Protein AF-A0A419L232-F1 (afdb_monomer_lite)

Radius of gyration: 20.8 Å; chains: 1; bounding box: 75×45×39 Å

Structure (mmCIF, N/CA/C/O backbone):
data_AF-A0A419L232-F1
#
_entry.id   AF-A0A419L232-F1
#
loop_
_atom_site.group_PDB
_atom_site.id
_atom_site.type_symbol
_atom_site.label_atom_id
_atom_site.label_alt_id
_atom_site.label_comp_id
_atom_site.label_asym_id
_atom_site.label_entity_id
_atom_site.label_seq_id
_atom_site.pdbx_PDB_ins_code
_atom_site.Cartn_x
_atom_site.Cartn_y
_atom_site.Cartn_z
_atom_site.occupancy
_atom_site.B_iso_or_equiv
_atom_site.auth_seq_id
_atom_site.auth_comp_id
_atom_site.auth_asym_id
_atom_site.auth_atom_id
_atom_site.pdbx_PDB_model_num
ATOM 1 N N . MET A 1 1 ? 27.868 3.578 -9.822 1.00 34.44 1 MET A N 1
ATOM 2 C CA . MET A 1 1 ? 28.908 2.551 -10.071 1.00 34.44 1 MET A CA 1
ATOM 3 C C . MET A 1 1 ? 29.956 2.665 -8.969 1.00 34.44 1 MET A C 1
ATOM 5 O O . MET A 1 1 ? 30.242 3.788 -8.577 1.00 34.44 1 MET A O 1
ATOM 9 N N . ARG A 1 2 ? 30.467 1.555 -8.420 1.00 30.56 2 ARG A N 1
ATOM 10 C CA . ARG A 1 2 ? 31.484 1.568 -7.351 1.00 30.56 2 ARG A CA 1
ATOM 11 C C . ARG A 1 2 ? 32.796 1.035 -7.911 1.00 30.56 2 ARG A C 1
ATOM 13 O O . ARG A 1 2 ? 32.806 -0.073 -8.432 1.00 30.56 2 ARG A O 1
ATOM 20 N N . TRP A 1 3 ? 33.854 1.829 -7.812 1.00 35.75 3 TRP A N 1
ATOM 21 C CA . TRP A 1 3 ? 35.211 1.429 -8.165 1.00 35.75 3 TRP A CA 1
ATOM 22 C C . TRP A 1 3 ? 36.098 1.677 -6.959 1.00 35.75 3 TRP A C 1
ATOM 24 O O . TRP A 1 3 ? 36.105 2.774 -6.399 1.00 35.75 3 TRP A O 1
ATOM 34 N N . THR A 1 4 ? 36.821 0.642 -6.562 1.00 40.19 4 THR A N 1
ATOM 35 C CA . THR A 1 4 ? 37.831 0.729 -5.517 1.00 40.19 4 THR A CA 1
ATOM 36 C C . THR A 1 4 ? 39.126 0.286 -6.161 1.00 40.19 4 THR A C 1
ATOM 38 O O . THR A 1 4 ? 39.235 -0.866 -6.574 1.00 40.19 4 THR A O 1
ATOM 41 N N . THR A 1 5 ? 40.087 1.197 -6.269 1.00 49.50 5 THR A N 1
ATOM 42 C CA . THR A 1 5 ? 41.410 0.874 -6.805 1.00 49.50 5 THR A CA 1
ATOM 43 C C . THR A 1 5 ? 42.424 1.099 -5.699 1.00 49.50 5 THR A C 1
ATOM 45 O O . THR A 1 5 ? 42.505 2.189 -5.130 1.00 49.50 5 THR A O 1
ATOM 48 N N . ALA A 1 6 ? 43.156 0.043 -5.360 1.00 44.41 6 ALA A N 1
ATOM 49 C CA . ALA A 1 6 ? 44.254 0.103 -4.410 1.00 44.41 6 ALA A CA 1
ATOM 50 C C . ALA A 1 6 ? 45.557 0.287 -5.187 1.00 44.41 6 ALA A C 1
ATOM 52 O O . ALA A 1 6 ? 45.812 -0.436 -6.150 1.00 44.41 6 ALA A O 1
ATOM 53 N N . PHE A 1 7 ? 46.372 1.244 -4.758 1.00 49.06 7 PHE A N 1
ATOM 54 C CA . PHE A 1 7 ? 47.730 1.408 -5.257 1.00 49.06 7 PHE A CA 1
ATOM 55 C C . PHE A 1 7 ? 48.699 1.328 -4.086 1.00 49.06 7 PHE A C 1
ATOM 57 O O . PHE A 1 7 ? 48.463 1.900 -3.018 1.00 49.06 7 PHE A O 1
ATOM 64 N N . GLN A 1 8 ? 49.797 0.614 -4.300 1.00 39.66 8 GLN A N 1
ATOM 65 C CA . GLN A 1 8 ? 50.858 0.472 -3.320 1.00 39.66 8 GLN A CA 1
ATOM 66 C C . GLN A 1 8 ? 52.025 1.372 -3.729 1.00 39.66 8 GLN A C 1
ATOM 68 O O . GLN A 1 8 ? 52.586 1.214 -4.811 1.00 39.66 8 GLN A O 1
ATOM 73 N N . ILE A 1 9 ? 52.388 2.322 -2.866 1.00 53.28 9 ILE A N 1
ATOM 74 C CA . ILE A 1 9 ? 53.584 3.154 -3.039 1.00 53.28 9 ILE A CA 1
ATOM 75 C C . ILE A 1 9 ? 54.511 2.841 -1.863 1.00 53.28 9 ILE A C 1
ATOM 77 O O . ILE A 1 9 ? 54.272 3.243 -0.723 1.00 53.28 9 ILE A O 1
ATOM 81 N N . GLY A 1 10 ? 55.556 2.052 -2.123 1.00 65.81 10 GLY A N 1
ATOM 82 C CA . GLY A 1 10 ? 56.455 1.549 -1.081 1.00 65.81 10 GLY A CA 1
ATOM 83 C C . GLY A 1 10 ? 55.736 0.634 -0.076 1.00 65.81 10 GLY A C 1
ATOM 84 O O . GLY A 1 10 ? 55.136 -0.370 -0.454 1.00 65.81 10 GLY A O 1
ATOM 85 N N . LYS A 1 11 ? 55.806 0.969 1.221 1.00 60.75 11 LYS A N 1
ATOM 86 C CA . LYS A 1 11 ? 55.121 0.235 2.311 1.00 60.75 11 LYS A CA 1
ATOM 87 C C . LYS A 1 11 ? 53.733 0.795 2.659 1.00 60.75 11 LYS A C 1
ATOM 89 O O . LYS A 1 11 ? 53.099 0.302 3.587 1.00 60.75 11 LYS A O 1
ATOM 94 N N . LEU A 1 12 ? 53.274 1.831 1.957 1.00 37.56 12 LEU A N 1
ATOM 95 C CA . LEU A 1 12 ? 51.981 2.467 2.195 1.00 37.56 12 LEU A CA 1
ATOM 96 C C . LEU A 1 12 ? 50.943 1.955 1.195 1.00 37.56 12 LEU A C 1
ATOM 98 O O . LEU A 1 12 ? 51.142 2.014 -0.019 1.00 37.56 12 LEU A O 1
ATOM 102 N N . ASN A 1 13 ? 49.815 1.490 1.728 1.00 49.22 13 ASN A N 1
ATOM 103 C CA . ASN A 1 13 ? 48.618 1.209 0.947 1.00 49.22 13 ASN A CA 1
ATOM 104 C C . ASN A 1 13 ? 47.760 2.474 0.917 1.00 49.22 13 ASN A C 1
ATOM 106 O O . ASN A 1 13 ? 47.224 2.874 1.952 1.00 49.22 13 ASN A O 1
ATOM 110 N N . LEU A 1 14 ? 47.628 3.102 -0.254 1.00 44.47 14 LEU A N 1
ATOM 111 C CA . LEU A 1 14 ? 46.669 4.185 -0.448 1.00 44.47 14 LEU A CA 1
ATOM 112 C C . LEU A 1 14 ? 45.385 3.629 -1.063 1.00 44.47 14 LEU A C 1
ATOM 114 O O . LEU A 1 14 ? 45.384 3.059 -2.156 1.00 44.47 14 LEU A O 1
ATOM 118 N N . PHE A 1 15 ? 44.277 3.842 -0.357 1.00 41.38 15 PHE A N 1
ATOM 119 C CA . PHE A 1 15 ? 42.938 3.532 -0.836 1.00 41.38 15 PHE A CA 1
ATOM 120 C C . PHE A 1 15 ? 42.256 4.821 -1.278 1.00 41.38 15 PHE A C 1
ATOM 122 O O . PHE A 1 15 ? 41.914 5.668 -0.454 1.00 41.38 15 PHE A O 1
ATOM 129 N N . PHE A 1 16 ? 42.021 4.958 -2.580 1.00 50.56 16 PHE A N 1
ATOM 130 C CA . PHE A 1 16 ? 41.202 6.042 -3.107 1.00 50.56 16 PHE A CA 1
ATOM 131 C C . PHE A 1 16 ? 39.769 5.553 -3.276 1.00 50.56 16 PHE A C 1
ATOM 133 O O . PHE A 1 16 ? 39.485 4.639 -4.051 1.00 50.56 16 PHE A O 1
ATOM 140 N N . LYS A 1 17 ? 38.850 6.177 -2.537 1.00 43.69 17 LYS A N 1
ATOM 141 C CA . LYS A 1 17 ? 37.414 5.955 -2.683 1.00 43.69 17 LYS A CA 1
ATOM 142 C C . LYS A 1 17 ? 36.822 7.111 -3.475 1.00 43.69 17 LYS A C 1
ATOM 144 O O . LYS A 1 17 ? 36.580 8.184 -2.934 1.00 43.69 17 LYS A O 1
ATOM 149 N N . VAL A 1 18 ? 36.564 6.874 -4.755 1.00 49.09 18 VAL A N 1
ATOM 150 C CA . VAL A 1 18 ? 35.836 7.825 -5.598 1.00 49.09 18 VAL A CA 1
ATOM 151 C C . VAL A 1 18 ? 34.350 7.490 -5.522 1.00 49.09 18 VAL A C 1
ATOM 153 O O . VAL A 1 18 ? 33.917 6.415 -5.938 1.00 49.09 18 VAL A O 1
ATOM 156 N N . VAL A 1 19 ? 33.562 8.410 -4.966 1.00 43.03 19 VAL A N 1
ATOM 157 C CA . VAL A 1 19 ? 32.098 8.328 -4.963 1.00 43.03 19 VAL A CA 1
ATOM 158 C C . VAL A 1 19 ? 31.582 9.357 -5.957 1.00 43.03 19 VAL A C 1
ATOM 160 O O . VAL A 1 19 ? 31.622 10.555 -5.695 1.00 43.03 19 VAL A O 1
ATOM 163 N N . ALA A 1 20 ? 31.116 8.891 -7.113 1.00 49.72 20 ALA A N 1
ATOM 164 C CA . ALA A 1 20 ? 30.394 9.738 -8.051 1.00 49.72 20 ALA A CA 1
ATOM 165 C C . ALA A 1 20 ? 28.946 9.899 -7.568 1.00 49.72 20 ALA A C 1
ATOM 167 O O . ALA A 1 20 ? 28.203 8.917 -7.486 1.00 49.72 20 ALA A O 1
ATOM 168 N N . TRP A 1 21 ? 28.565 11.135 -7.254 1.00 40.28 21 TRP A N 1
ATOM 169 C CA . TRP A 1 21 ? 27.187 11.525 -6.982 1.00 40.28 21 TRP A CA 1
ATOM 170 C C . TRP A 1 21 ? 26.586 12.038 -8.286 1.00 40.28 21 TRP A C 1
ATOM 172 O O . TRP A 1 21 ? 27.028 13.051 -8.825 1.00 40.28 21 TRP A O 1
ATOM 182 N N . PHE A 1 22 ? 25.617 11.310 -8.827 1.00 45.50 22 PHE A N 1
ATOM 183 C CA . PHE A 1 22 ? 24.833 11.815 -9.945 1.00 45.50 22 PHE A CA 1
ATOM 184 C C . PHE A 1 22 ? 23.850 12.851 -9.404 1.00 45.50 22 PHE A C 1
ATOM 186 O O . PHE A 1 22 ? 23.243 12.642 -8.355 1.00 45.50 22 PHE A O 1
ATOM 193 N N . LYS A 1 23 ? 23.726 13.982 -10.098 1.00 43.84 23 LYS A N 1
ATOM 194 C CA . LYS A 1 23 ? 22.774 15.033 -9.748 1.00 43.84 23 LYS A CA 1
ATOM 195 C C . LYS A 1 23 ? 21.359 14.479 -9.949 1.00 43.84 23 LYS A C 1
ATOM 197 O O . LYS A 1 23 ? 20.953 14.232 -11.081 1.00 43.84 23 LYS A O 1
ATOM 202 N N . ASP A 1 24 ? 20.646 14.255 -8.846 1.00 50.94 24 ASP A N 1
ATOM 203 C CA . ASP A 1 24 ? 19.198 14.027 -8.827 1.00 50.94 24 ASP A CA 1
ATOM 204 C C . ASP A 1 24 ? 18.492 15.114 -9.642 1.00 50.94 24 ASP A C 1
ATOM 206 O O . ASP A 1 24 ? 18.904 16.273 -9.573 1.00 50.94 24 ASP A O 1
ATOM 210 N N . SER A 1 25 ? 17.405 14.791 -10.350 1.00 51.09 25 SER A N 1
ATOM 211 C CA . SER A 1 25 ? 16.248 15.713 -10.419 1.00 51.09 25 SER A CA 1
ATOM 212 C C . SER A 1 25 ? 15.064 15.184 -11.237 1.00 51.09 25 SER A C 1
ATOM 214 O O . SER A 1 25 ? 14.505 15.888 -12.071 1.00 51.09 25 SER A O 1
ATOM 216 N N . ALA A 1 26 ? 14.578 13.982 -10.927 1.00 59.59 26 ALA A N 1
ATOM 217 C CA . ALA A 1 26 ? 13.140 13.741 -11.043 1.00 59.59 26 ALA A CA 1
ATOM 218 C C . ALA A 1 26 ? 12.564 13.661 -9.625 1.00 59.59 26 ALA A C 1
ATOM 220 O O . ALA A 1 26 ? 12.608 12.607 -8.980 1.00 59.59 26 ALA A O 1
ATOM 221 N N . ARG A 1 27 ? 12.066 14.797 -9.117 1.00 67.62 27 ARG A N 1
ATOM 222 C CA . ARG A 1 27 ? 11.241 14.805 -7.904 1.00 67.62 27 ARG A CA 1
ATOM 223 C C . ARG A 1 27 ? 9.920 14.132 -8.233 1.00 67.62 27 ARG A C 1
ATOM 225 O O . ARG A 1 27 ? 9.287 14.479 -9.225 1.00 67.62 27 ARG A O 1
ATOM 232 N N . THR A 1 28 ? 9.543 13.148 -7.428 1.00 78.81 28 THR A N 1
ATOM 233 C CA . THR A 1 28 ? 8.254 12.466 -7.554 1.00 78.81 28 THR A CA 1
ATOM 234 C C . THR A 1 28 ? 7.462 12.703 -6.279 1.00 78.81 28 THR A C 1
ATOM 236 O O . THR A 1 28 ? 8.027 12.707 -5.184 1.00 78.81 28 THR A O 1
ATOM 239 N N . ARG A 1 29 ? 6.155 12.912 -6.428 1.00 88.19 29 ARG A N 1
ATOM 240 C CA . ARG A 1 29 ? 5.219 12.959 -5.308 1.00 88.19 29 ARG A CA 1
ATOM 241 C C . ARG A 1 29 ? 4.647 11.577 -5.066 1.00 88.19 29 ARG A C 1
ATOM 243 O O . ARG A 1 29 ? 4.220 10.893 -6.002 1.00 88.19 29 ARG A O 1
ATOM 250 N N . GLY A 1 30 ? 4.641 11.184 -3.805 1.00 92.19 30 GLY A N 1
ATOM 251 C CA . GLY A 1 30 ? 3.992 9.971 -3.359 1.00 92.19 30 GLY A CA 1
ATOM 252 C C . GLY A 1 30 ? 3.112 10.210 -2.151 1.00 92.19 30 GLY A C 1
ATOM 253 O O . GLY A 1 30 ? 3.215 11.236 -1.483 1.00 92.19 30 GLY A O 1
ATOM 254 N N . TYR A 1 31 ? 2.223 9.260 -1.916 1.00 95.62 31 TYR A N 1
ATOM 255 C CA . TYR A 1 31 ? 1.381 9.209 -0.736 1.00 95.62 31 TYR A CA 1
ATOM 256 C C . TYR A 1 31 ? 1.966 8.190 0.234 1.00 95.62 31 TYR A C 1
ATOM 258 O O . TYR A 1 31 ? 2.569 7.191 -0.170 1.00 95.62 31 TYR A O 1
ATOM 266 N N . SER A 1 32 ? 1.864 8.519 1.513 1.00 97.00 32 SER A N 1
ATOM 267 C CA . SER A 1 32 ? 2.446 7.776 2.618 1.00 97.00 32 SER A CA 1
ATOM 268 C C . SER A 1 32 ? 1.509 6.682 3.083 1.00 97.00 32 SER A C 1
ATOM 270 O O . SER A 1 32 ? 0.313 6.905 3.166 1.00 97.00 32 SER A O 1
ATOM 272 N N . SER A 1 33 ? 2.066 5.534 3.460 1.00 98.06 33 SER A N 1
ATOM 273 C CA . SER A 1 33 ? 1.323 4.433 4.096 1.00 98.06 33 SER A CA 1
ATOM 274 C C . SER A 1 33 ? 0.705 4.812 5.447 1.00 98.06 33 SER A C 1
ATOM 276 O O . SER A 1 33 ? -0.100 4.059 5.981 1.00 98.06 33 SER A O 1
ATOM 278 N N . ARG A 1 34 ? 1.099 5.938 6.052 1.00 97.75 34 ARG A N 1
ATOM 279 C CA . ARG A 1 34 ? 0.701 6.318 7.411 1.00 97.75 34 ARG A CA 1
ATOM 280 C C . ARG A 1 34 ? -0.786 6.653 7.511 1.00 97.75 34 ARG A C 1
ATOM 282 O O . ARG A 1 34 ? -1.283 7.510 6.787 1.00 97.75 34 ARG A O 1
ATOM 289 N N . VAL A 1 35 ? -1.468 6.070 8.493 1.00 98.25 35 VAL A N 1
ATOM 290 C CA . VAL A 1 35 ? -2.857 6.414 8.826 1.00 98.25 35 VAL A CA 1
ATOM 291 C C . VAL A 1 35 ? -2.876 7.522 9.875 1.00 98.25 35 VAL A C 1
ATOM 293 O O . VAL A 1 35 ? -2.517 7.290 11.029 1.00 98.25 35 VAL A O 1
ATOM 296 N N . ILE A 1 36 ? -3.299 8.727 9.500 1.00 96.31 36 ILE A N 1
ATOM 297 C CA . ILE A 1 36 ? -3.384 9.889 10.402 1.00 96.31 36 ILE A CA 1
ATOM 298 C C . ILE A 1 36 ? -4.625 9.763 11.308 1.00 96.31 36 ILE A C 1
ATOM 300 O O . ILE A 1 36 ? -5.666 9.331 10.814 1.00 96.31 36 ILE A O 1
ATOM 304 N N . PRO A 1 37 ? -4.562 10.112 12.611 1.00 95.69 37 PRO A N 1
ATOM 305 C CA . PRO A 1 37 ? -3.403 10.542 13.409 1.00 95.69 37 PRO A CA 1
ATOM 306 C C . PRO A 1 37 ? -2.752 9.377 14.185 1.00 95.69 37 PRO A C 1
ATOM 308 O O . PRO A 1 37 ? -2.177 9.555 15.257 1.00 95.69 37 PRO A O 1
ATOM 311 N N . THR A 1 38 ? -2.883 8.152 13.684 1.00 95.81 38 THR A N 1
ATOM 312 C CA . THR A 1 38 ? -2.474 6.932 14.387 1.00 95.81 38 THR A CA 1
ATOM 313 C C . THR A 1 38 ? -0.992 6.594 14.166 1.00 95.81 38 THR A C 1
ATOM 315 O O . THR A 1 38 ? -0.259 7.284 13.449 1.00 95.81 38 THR A O 1
ATOM 318 N N . SER A 1 39 ? -0.534 5.503 14.786 1.00 94.94 39 SER A N 1
ATOM 319 C CA . SER A 1 39 ? 0.744 4.845 14.484 1.00 94.94 39 SER A CA 1
ATOM 320 C C . SER A 1 39 ? 0.634 3.707 13.461 1.00 94.94 39 SER A C 1
ATOM 322 O O . SER A 1 39 ? 1.624 3.011 13.229 1.00 94.94 39 SER A O 1
ATOM 324 N N . LEU A 1 40 ? -0.548 3.510 12.872 1.00 98.25 40 LEU A N 1
ATOM 325 C CA . LEU A 1 40 ? -0.839 2.431 11.934 1.00 98.25 40 LEU A CA 1
ATOM 326 C C . LEU A 1 40 ? -0.467 2.807 10.500 1.00 98.25 40 LEU A C 1
ATOM 328 O O . LEU A 1 40 ? -0.280 3.979 10.155 1.00 98.25 40 LEU A O 1
ATOM 332 N N . HIS A 1 41 ? -0.366 1.780 9.669 1.00 98.62 41 HIS A N 1
ATOM 333 C CA . HIS A 1 41 ? 0.030 1.855 8.279 1.00 98.62 41 HIS A CA 1
ATOM 334 C C . HIS A 1 41 ? -0.894 0.995 7.422 1.00 98.62 41 HIS A C 1
ATOM 336 O O . HIS A 1 41 ? -1.261 -0.105 7.828 1.00 98.62 41 HIS A O 1
ATOM 342 N N . VAL A 1 42 ? -1.227 1.480 6.230 1.00 98.75 42 VAL A N 1
ATOM 343 C CA . VAL A 1 42 ? -1.795 0.641 5.174 1.00 98.75 42 VAL A CA 1
ATOM 344 C C . VAL A 1 42 ? -0.700 -0.147 4.465 1.00 98.75 42 VAL A C 1
ATOM 346 O O . VAL A 1 42 ? 0.487 0.193 4.537 1.00 98.75 42 VAL A O 1
ATOM 349 N N . ILE A 1 43 ? -1.095 -1.192 3.748 1.00 98.75 43 ILE A N 1
ATOM 350 C CA . ILE A 1 43 ? -0.164 -2.064 3.041 1.00 98.75 43 ILE A CA 1
ATOM 351 C C . ILE A 1 43 ? 0.042 -1.527 1.630 1.00 98.75 43 ILE A C 1
ATOM 353 O O . ILE A 1 43 ? -0.890 -1.469 0.826 1.00 98.75 43 ILE A O 1
ATOM 357 N N . PHE A 1 44 ? 1.288 -1.189 1.317 1.00 98.69 44 PHE A N 1
ATOM 358 C CA . PHE A 1 44 ? 1.735 -0.863 -0.032 1.00 98.69 44 PHE A CA 1
ATOM 359 C C . PHE A 1 44 ? 2.689 -1.935 -0.534 1.00 98.69 44 PHE A C 1
ATOM 361 O O . PHE A 1 44 ? 3.598 -2.327 0.192 1.00 98.69 44 PHE A O 1
ATOM 368 N N . LEU A 1 45 ? 2.518 -2.348 -1.788 1.00 98.50 45 LEU A N 1
ATOM 369 C CA . LEU A 1 45 ? 3.413 -3.257 -2.501 1.00 98.50 45 LEU A CA 1
ATOM 370 C C . LEU A 1 45 ? 3.753 -2.645 -3.869 1.00 98.50 45 LEU A C 1
ATOM 372 O O . LEU A 1 45 ? 2.849 -2.179 -4.566 1.00 98.50 45 LEU A O 1
ATOM 376 N N . ASP A 1 46 ? 5.035 -2.627 -4.241 1.00 96.88 46 ASP A N 1
ATOM 377 C CA . ASP A 1 46 ? 5.553 -2.075 -5.505 1.00 96.88 46 ASP A CA 1
ATOM 378 C C . ASP A 1 46 ? 6.314 -3.159 -6.283 1.00 96.88 46 ASP A C 1
ATOM 380 O O . ASP A 1 46 ? 7.317 -3.703 -5.815 1.00 96.88 46 ASP A O 1
ATOM 384 N N . TYR A 1 47 ? 5.814 -3.489 -7.472 1.00 96.69 47 TYR A N 1
ATOM 385 C CA . TYR A 1 47 ? 6.348 -4.525 -8.347 1.00 96.69 47 TYR A CA 1
ATOM 386 C C . TYR A 1 47 ? 6.806 -3.908 -9.671 1.00 96.69 47 TYR A C 1
ATOM 388 O O . TYR A 1 47 ? 6.017 -3.277 -10.375 1.00 96.69 47 TYR A O 1
ATOM 396 N N . ASP A 1 48 ? 8.061 -4.148 -10.059 1.00 89.44 48 ASP A N 1
ATOM 397 C CA . ASP A 1 48 ? 8.656 -3.581 -11.281 1.00 89.44 48 ASP A CA 1
ATOM 398 C C . ASP A 1 48 ? 8.464 -4.451 -12.544 1.00 89.44 48 ASP A C 1
ATOM 400 O O . ASP A 1 48 ? 8.549 -3.933 -13.660 1.00 89.44 48 ASP A O 1
ATOM 404 N N . ASN A 1 49 ? 8.253 -5.767 -12.398 1.00 92.50 49 ASN A N 1
ATOM 405 C CA . ASN A 1 49 ? 8.187 -6.709 -13.523 1.00 92.50 49 ASN A CA 1
ATOM 406 C C . ASN A 1 49 ? 7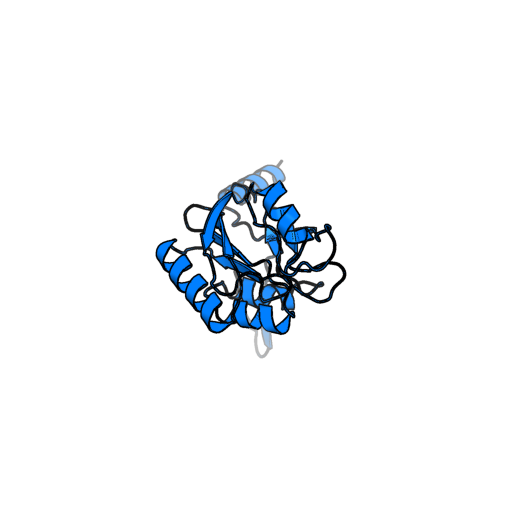.403 -7.984 -13.167 1.00 92.50 49 ASN A C 1
ATOM 408 O O . ASN A 1 49 ? 7.992 -9.053 -12.988 1.00 92.50 49 ASN A O 1
ATOM 412 N N . ILE A 1 50 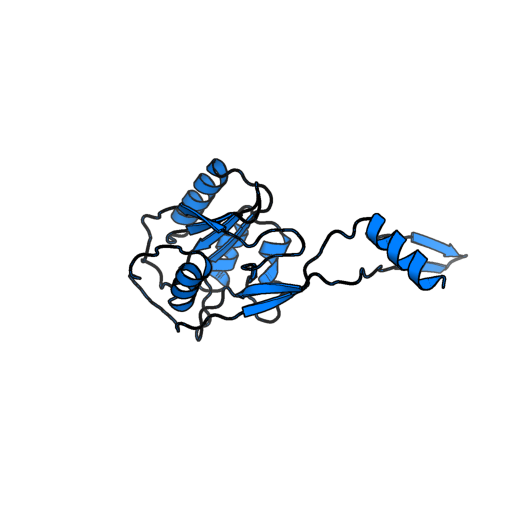? 6.083 -7.866 -13.032 1.00 94.12 50 ILE A N 1
ATOM 413 C CA . ILE A 1 50 ? 5.195 -8.989 -12.707 1.00 94.12 50 ILE A CA 1
ATOM 414 C C . ILE A 1 50 ? 4.034 -9.063 -13.703 1.00 94.12 50 ILE A C 1
ATOM 416 O O . ILE A 1 50 ? 3.507 -8.038 -14.133 1.00 94.12 50 ILE A O 1
ATOM 420 N N . VAL A 1 51 ? 3.652 -10.283 -14.084 1.00 95.25 51 VAL A N 1
ATOM 421 C CA . VAL A 1 51 ? 2.445 -10.537 -14.886 1.00 95.25 51 VAL A CA 1
ATOM 422 C C . VAL A 1 51 ? 1.223 -10.636 -13.975 1.00 95.25 51 VAL A C 1
ATOM 424 O O . VAL A 1 51 ? 1.335 -11.096 -12.836 1.00 95.25 51 VAL A O 1
ATOM 427 N N . ASP A 1 52 ? 0.060 -10.208 -14.461 1.00 96.94 52 ASP A N 1
ATOM 428 C CA . ASP A 1 52 ? -1.139 -10.038 -13.632 1.00 96.94 52 ASP A CA 1
ATOM 429 C C . ASP A 1 52 ? -1.627 -11.358 -13.015 1.00 96.94 52 ASP A C 1
ATOM 431 O O . ASP A 1 52 ? -2.097 -11.362 -11.879 1.00 96.94 52 ASP A O 1
ATOM 435 N N . GLU A 1 53 ? -1.483 -12.486 -13.717 1.00 97.38 53 GLU A N 1
ATOM 436 C CA . GLU A 1 53 ? -1.832 -13.816 -13.204 1.00 97.38 53 GLU A CA 1
ATOM 437 C C . GLU A 1 53 ? -1.004 -14.153 -11.963 1.00 97.38 53 GLU A C 1
ATOM 439 O O . GLU A 1 53 ? -1.551 -14.515 -10.922 1.00 97.38 53 GLU A O 1
ATOM 444 N N . ARG A 1 54 ? 0.315 -13.943 -12.046 1.00 97.19 54 ARG A N 1
ATOM 445 C CA . ARG A 1 54 ? 1.233 -14.209 -10.937 1.00 97.19 54 ARG A CA 1
ATOM 446 C C . ARG A 1 54 ? 1.000 -13.254 -9.773 1.00 97.19 54 ARG A C 1
ATOM 448 O O . ARG A 1 54 ? 1.066 -13.674 -8.622 1.00 97.19 54 ARG A O 1
ATOM 455 N N . LEU A 1 55 ? 0.715 -11.986 -10.069 1.00 98.25 55 LEU A N 1
ATOM 456 C CA . LEU A 1 55 ? 0.389 -11.005 -9.040 1.00 98.25 55 LEU A CA 1
ATOM 457 C C . LEU A 1 55 ? -0.898 -11.392 -8.301 1.00 98.25 55 LEU A C 1
ATOM 459 O O . LEU A 1 55 ? -0.934 -11.304 -7.083 1.00 98.25 55 LEU A O 1
ATOM 463 N N . LYS A 1 56 ? -1.942 -11.849 -9.001 1.00 98.62 56 LYS A N 1
ATOM 464 C CA . LYS A 1 56 ? -3.191 -12.293 -8.358 1.00 98.62 56 LYS A CA 1
ATOM 465 C C . LYS A 1 56 ? -2.972 -13.483 -7.427 1.00 98.62 56 LYS A C 1
ATOM 467 O O . LYS A 1 56 ? -3.468 -13.446 -6.308 1.00 98.62 56 LYS A O 1
ATOM 472 N N . GLU A 1 57 ? -2.218 -14.494 -7.864 1.00 98.31 57 GLU A N 1
ATOM 473 C CA . GLU A 1 57 ? -1.850 -15.639 -7.016 1.00 98.31 57 GLU A CA 1
ATOM 474 C C . GLU A 1 57 ? -1.108 -15.195 -5.753 1.00 98.31 57 GLU A C 1
ATOM 476 O O . GLU A 1 57 ? -1.403 -15.660 -4.656 1.00 98.31 57 GLU A O 1
ATOM 481 N N . GLU A 1 58 ? -0.145 -14.287 -5.907 1.00 98.31 58 GLU A N 1
ATOM 482 C CA . GLU A 1 58 ? 0.655 -13.792 -4.792 1.00 98.31 58 GLU A CA 1
ATOM 483 C C . GLU A 1 58 ? -0.172 -12.954 -3.814 1.00 98.31 58 GLU A C 1
ATOM 485 O O . GLU A 1 58 ? -0.072 -13.152 -2.606 1.00 98.31 58 GLU A O 1
ATOM 490 N N . LEU A 1 59 ? -1.017 -12.049 -4.313 1.00 98.75 59 LEU A N 1
ATOM 491 C CA . LEU A 1 59 ? -1.884 -11.237 -3.461 1.00 98.75 59 LEU A CA 1
ATOM 492 C C . LEU A 1 59 ? -2.903 -12.102 -2.715 1.00 98.75 59 LEU A C 1
ATOM 494 O O . LEU A 1 59 ? -3.077 -11.892 -1.521 1.00 98.75 59 LEU A O 1
ATOM 498 N N . ALA A 1 60 ? -3.495 -13.105 -3.372 1.00 98.69 60 ALA A N 1
ATOM 499 C CA . ALA A 1 60 ? -4.383 -14.065 -2.717 1.00 98.69 60 ALA A CA 1
ATOM 500 C C . ALA A 1 60 ? -3.652 -14.856 -1.620 1.00 98.69 60 ALA A C 1
ATOM 502 O O . ALA A 1 60 ? -4.147 -14.975 -0.504 1.00 98.69 60 ALA A O 1
ATOM 503 N N . PHE A 1 61 ? -2.427 -15.316 -1.892 1.00 98.56 61 PHE A N 1
ATOM 504 C CA . PHE A 1 61 ? -1.601 -15.983 -0.885 1.00 98.56 61 PHE A CA 1
ATOM 505 C C . PHE A 1 61 ? -1.307 -15.083 0.325 1.00 98.56 61 PHE A C 1
ATOM 507 O O . PHE A 1 61 ? -1.384 -15.544 1.461 1.00 98.56 61 PHE A O 1
ATOM 514 N N . LEU A 1 62 ? -0.981 -13.804 0.105 1.00 98.81 62 LEU A N 1
ATOM 515 C CA . LEU A 1 62 ? -0.760 -12.850 1.196 1.00 98.81 62 LEU A CA 1
ATOM 516 C C . LEU A 1 62 ? -2.054 -12.567 1.976 1.00 98.81 62 LEU A C 1
ATOM 518 O O . LEU A 1 62 ? -2.002 -12.455 3.198 1.00 98.81 62 LEU A O 1
ATOM 522 N N . GLN A 1 63 ? -3.198 -12.477 1.289 1.00 98.81 63 GLN A N 1
ATOM 523 C CA . GLN A 1 63 ? -4.516 -12.316 1.909 1.00 98.81 63 GLN A CA 1
ATOM 524 C C . GLN A 1 63 ? -4.846 -13.478 2.842 1.00 98.81 63 GLN A C 1
ATOM 526 O O . GLN A 1 63 ? -5.223 -13.232 3.983 1.00 98.81 63 GLN A O 1
ATOM 531 N N . ASP A 1 64 ? -4.618 -14.715 2.400 1.00 98.62 64 ASP A N 1
ATOM 532 C CA . ASP A 1 64 ? -4.850 -15.914 3.209 1.00 98.62 64 ASP A CA 1
ATOM 533 C C . ASP A 1 64 ? -3.845 -16.052 4.360 1.00 98.62 64 ASP A C 1
ATOM 535 O O . ASP A 1 64 ? -4.216 -16.420 5.472 1.00 98.62 64 ASP A O 1
ATOM 539 N N . LEU A 1 65 ? -2.563 -15.755 4.117 1.00 98.50 65 LEU A N 1
ATOM 540 C CA . LEU A 1 65 ? -1.508 -15.915 5.121 1.00 98.50 65 LEU A CA 1
ATOM 541 C C . LEU A 1 65 ? -1.640 -14.921 6.282 1.00 98.50 65 LEU A C 1
ATOM 543 O O . LEU A 1 65 ? -1.316 -15.266 7.418 1.00 98.50 65 LEU A O 1
ATOM 547 N N . PHE A 1 66 ? -2.066 -13.692 5.989 1.00 98.62 66 PHE A N 1
ATOM 548 C CA . PHE A 1 66 ? -2.121 -12.599 6.961 1.00 98.62 66 PHE A CA 1
ATOM 549 C C . PHE A 1 66 ? -3.543 -12.167 7.327 1.00 98.62 66 PHE A C 1
ATOM 551 O O . PHE A 1 66 ? -3.692 -11.240 8.117 1.00 98.62 66 PHE A O 1
ATOM 558 N N . GLU A 1 67 ? -4.566 -12.817 6.766 1.00 98.50 67 GLU A N 1
ATOM 559 C CA . GLU A 1 67 ? -5.984 -12.497 6.979 1.00 98.50 67 GLU A CA 1
ATOM 560 C C . GLU A 1 67 ? -6.295 -11.010 6.703 1.00 98.50 67 GLU A C 1
ATOM 562 O O . GLU A 1 67 ? -6.919 -10.309 7.502 1.00 98.50 67 GLU A O 1
ATOM 567 N N . ILE A 1 68 ? -5.814 -10.508 5.560 1.00 98.69 68 ILE A N 1
ATOM 568 C CA . ILE A 1 68 ? -5.938 -9.097 5.150 1.00 98.69 68 ILE A CA 1
ATOM 569 C C . ILE A 1 68 ? -6.948 -8.907 4.019 1.00 98.69 68 ILE A C 1
ATOM 571 O O . ILE A 1 68 ? -7.217 -9.819 3.236 1.00 98.69 68 ILE A O 1
ATOM 575 N N . GLY A 1 69 ? -7.506 -7.702 3.937 1.00 98.56 69 GLY A N 1
ATOM 576 C CA . GLY A 1 69 ? -8.551 -7.312 3.002 1.00 98.56 69 GLY A CA 1
ATOM 577 C C . GLY A 1 69 ? -8.119 -7.171 1.540 1.00 98.56 69 GLY A C 1
ATOM 578 O O . GLY A 1 69 ? -7.123 -7.719 1.063 1.00 98.56 69 GLY A O 1
ATOM 579 N N . ASN A 1 70 ? -8.941 -6.451 0.791 1.00 98.81 70 ASN A N 1
ATOM 580 C CA . ASN A 1 70 ? -8.843 -6.284 -0.648 1.00 98.81 70 ASN A CA 1
ATOM 581 C C . ASN A 1 70 ? -7.578 -5.528 -1.059 1.00 98.81 70 ASN A C 1
ATOM 583 O O . ASN A 1 70 ? -7.236 -4.490 -0.489 1.00 98.81 70 ASN A O 1
ATOM 587 N N . PHE A 1 71 ? -6.946 -5.986 -2.140 1.00 98.81 71 PHE A N 1
ATOM 588 C CA . PHE A 1 71 ? -5.896 -5.227 -2.813 1.00 98.81 71 PHE A CA 1
ATOM 589 C C . PHE A 1 71 ? -6.443 -4.490 -4.033 1.00 98.81 71 PHE A C 1
ATOM 591 O O . PHE A 1 71 ? -6.915 -5.105 -4.990 1.00 98.81 71 PHE A O 1
ATOM 598 N N . TYR A 1 72 ? -6.286 -3.170 -4.045 1.00 98.75 72 TYR A N 1
ATOM 599 C CA . TYR A 1 72 ? -6.545 -2.310 -5.194 1.00 98.75 72 TYR A CA 1
ATOM 600 C C . TYR A 1 72 ? -5.265 -2.165 -6.014 1.00 98.75 72 TYR A C 1
ATOM 602 O O . TYR A 1 72 ? -4.274 -1.587 -5.556 1.00 98.75 72 TYR A O 1
ATOM 610 N N . VAL A 1 73 ? -5.268 -2.716 -7.228 1.00 98.56 73 VAL A N 1
ATOM 611 C CA . VAL A 1 73 ? -4.086 -2.775 -8.089 1.00 98.56 73 VAL A CA 1
ATOM 612 C C . VAL A 1 73 ? -4.078 -1.607 -9.070 1.00 98.56 73 VAL A C 1
ATOM 614 O O . VAL A 1 73 ? -5.046 -1.357 -9.792 1.00 98.56 73 VAL A O 1
ATOM 617 N N . LEU A 1 74 ? -2.949 -0.900 -9.119 1.00 98.25 74 LEU A N 1
ATOM 618 C CA . LEU A 1 74 ? -2.686 0.202 -10.037 1.00 98.25 74 LEU A CA 1
ATOM 619 C C . LEU A 1 74 ? -1.581 -0.196 -11.025 1.00 98.25 74 LEU A C 1
ATOM 621 O O . LEU A 1 74 ? -0.475 -0.560 -10.625 1.00 98.25 74 LEU A O 1
ATOM 625 N N . ALA A 1 75 ? -1.837 -0.066 -12.323 1.00 97.00 75 ALA A N 1
ATOM 626 C CA . ALA A 1 75 ? -0.825 -0.196 -13.362 1.00 97.00 75 ALA A CA 1
ATOM 627 C C . ALA A 1 75 ? 0.063 1.053 -13.399 1.00 97.00 75 ALA A C 1
ATOM 629 O O . ALA A 1 75 ? -0.413 2.170 -13.609 1.00 97.00 75 ALA A O 1
ATOM 630 N N . THR A 1 76 ? 1.367 0.865 -13.209 1.00 94.31 76 THR A N 1
ATOM 631 C CA . THR A 1 76 ? 2.361 1.952 -13.175 1.00 94.31 76 THR A CA 1
ATOM 632 C C . THR A 1 76 ? 3.202 2.012 -14.452 1.00 94.31 76 THR A C 1
ATOM 634 O O . THR A 1 76 ? 3.780 3.054 -14.779 1.00 94.31 76 THR A O 1
ATOM 637 N N . SER A 1 77 ? 3.263 0.895 -15.174 1.00 92.00 77 SER A N 1
ATOM 638 C CA . SER A 1 77 ? 3.798 0.719 -16.525 1.00 92.00 77 SER A CA 1
ATOM 639 C C . SER A 1 77 ? 3.196 -0.562 -17.126 1.00 92.00 77 SER A C 1
ATOM 641 O O . SER A 1 77 ? 2.289 -1.138 -16.530 1.00 92.00 77 SER A O 1
ATOM 643 N N . GLU A 1 78 ? 3.686 -1.025 -18.278 1.00 89.44 78 GLU A N 1
ATOM 644 C CA . GLU A 1 78 ? 3.237 -2.284 -18.898 1.00 89.44 78 GLU A CA 1
ATOM 645 C C . GLU A 1 78 ? 3.341 -3.474 -17.922 1.00 89.44 78 GLU A C 1
ATOM 647 O O . GLU A 1 78 ? 2.344 -4.152 -17.676 1.00 89.44 78 GLU A O 1
ATOM 652 N N . TYR A 1 79 ? 4.491 -3.619 -17.252 1.00 89.81 79 TYR A N 1
ATOM 653 C CA . TYR A 1 79 ? 4.789 -4.722 -16.318 1.00 89.81 79 TYR A CA 1
ATOM 654 C C . TYR A 1 79 ? 4.918 -4.288 -14.849 1.00 89.81 79 TYR A C 1
ATOM 656 O O . TYR A 1 79 ? 5.201 -5.108 -13.977 1.00 89.81 79 TYR A O 1
ATOM 664 N N . GLY A 1 80 ? 4.731 -2.994 -14.572 1.00 95.00 80 GLY A N 1
ATOM 665 C CA . GLY A 1 80 ? 4.826 -2.431 -13.227 1.00 95.00 80 GLY A CA 1
ATOM 666 C C . GLY A 1 80 ? 3.462 -2.304 -12.558 1.00 95.00 80 GLY A C 1
ATOM 667 O O . GLY A 1 80 ? 2.498 -1.844 -13.190 1.00 95.00 80 GLY A O 1
ATOM 668 N N . ARG A 1 81 ? 3.375 -2.678 -11.282 1.00 97.38 81 ARG A N 1
ATOM 669 C CA . ARG A 1 81 ? 2.134 -2.699 -10.500 1.00 97.38 81 ARG A CA 1
ATOM 670 C C . ARG A 1 81 ? 2.369 -2.151 -9.101 1.00 97.38 81 ARG A C 1
ATOM 672 O O . ARG A 1 81 ? 3.324 -2.536 -8.442 1.00 97.38 81 ARG A O 1
ATOM 679 N N . HIS A 1 82 ? 1.462 -1.301 -8.638 1.00 97.94 82 HIS A N 1
ATOM 680 C CA . HIS A 1 82 ? 1.274 -1.093 -7.208 1.00 97.94 82 HIS A CA 1
ATOM 681 C C . HIS A 1 82 ? 0.071 -1.910 -6.751 1.00 97.94 82 HIS A C 1
ATOM 683 O O . HIS A 1 82 ? -0.933 -1.943 -7.459 1.00 97.94 82 HIS A O 1
ATOM 689 N N . ALA A 1 83 ? 0.135 -2.497 -5.563 1.00 98.62 83 ALA A N 1
ATOM 690 C CA . ALA A 1 83 ? -1.031 -3.052 -4.890 1.00 98.62 83 ALA A CA 1
ATOM 691 C C . ALA A 1 83 ? -1.198 -2.372 -3.530 1.00 98.62 83 ALA A C 1
ATOM 693 O O . ALA A 1 83 ? -0.231 -2.228 -2.779 1.00 98.62 83 ALA A O 1
ATOM 694 N N . VAL A 1 84 ? -2.420 -1.925 -3.241 1.00 98.81 84 VAL A N 1
ATOM 695 C CA . VAL A 1 84 ? -2.756 -1.207 -2.009 1.00 98.81 84 VAL A CA 1
ATOM 696 C C . VAL A 1 84 ? -3.866 -1.943 -1.279 1.00 98.81 84 VAL A C 1
ATOM 698 O O . VAL A 1 84 ? -4.952 -2.080 -1.832 1.00 98.81 84 VAL A O 1
ATOM 701 N N . CYS A 1 85 ? -3.614 -2.376 -0.047 1.00 98.81 85 CYS A N 1
ATOM 702 C CA . CYS A 1 85 ? -4.658 -2.838 0.867 1.00 98.81 85 CYS A CA 1
ATOM 703 C C . CYS A 1 85 ? -4.812 -1.803 1.980 1.00 98.81 85 CYS A C 1
ATOM 705 O O . CYS A 1 85 ? -3.828 -1.417 2.612 1.00 98.81 85 CYS A O 1
ATOM 707 N N . ILE A 1 86 ? -6.039 -1.313 2.173 1.00 98.69 86 ILE A N 1
ATOM 708 C CA . ILE A 1 86 ? -6.341 -0.187 3.073 1.00 98.69 86 ILE A CA 1
ATOM 709 C C . ILE A 1 86 ? -6.511 -0.600 4.539 1.00 98.69 86 ILE A C 1
ATOM 711 O O . ILE A 1 86 ? -6.794 0.261 5.376 1.00 98.69 86 ILE A O 1
ATOM 715 N N . ASP A 1 87 ? -6.324 -1.883 4.844 1.00 98.81 87 ASP A N 1
ATOM 716 C CA . ASP A 1 87 ? -6.223 -2.382 6.211 1.00 98.81 87 ASP A CA 1
ATOM 717 C C . ASP A 1 87 ? -5.087 -1.663 6.946 1.00 98.81 87 ASP A C 1
ATOM 719 O O . ASP A 1 87 ? -3.956 -1.590 6.469 1.00 98.81 87 ASP A O 1
ATOM 723 N N . ALA A 1 88 ? -5.405 -1.110 8.108 1.00 98.69 88 ALA A N 1
ATOM 724 C CA . ALA A 1 88 ? -4.526 -0.342 8.962 1.00 98.69 88 ALA A CA 1
ATOM 725 C C . ALA A 1 88 ? -3.921 -1.262 10.027 1.00 98.69 88 ALA A C 1
ATOM 727 O O . ALA A 1 88 ? -4.572 -1.625 11.007 1.00 98.69 88 ALA A O 1
ATOM 728 N N . LEU A 1 89 ? -2.650 -1.598 9.837 1.00 98.62 89 LEU A N 1
ATOM 729 C CA . LEU A 1 89 ? -1.889 -2.515 10.679 1.00 98.62 89 LEU A CA 1
ATOM 730 C C . LEU A 1 89 ? -0.700 -1.801 11.325 1.00 98.62 89 LEU A C 1
ATOM 732 O O . LEU A 1 89 ? -0.335 -0.679 10.963 1.00 98.62 89 LEU A O 1
ATOM 736 N N . THR A 1 90 ? -0.058 -2.433 12.301 1.00 98.31 90 THR A N 1
ATOM 737 C CA . THR A 1 90 ? 1.176 -1.890 12.872 1.00 98.31 90 THR A CA 1
ATOM 738 C C . THR A 1 90 ? 2.308 -1.914 11.843 1.00 98.31 90 THR A C 1
ATOM 740 O O . THR A 1 90 ? 2.360 -2.757 10.949 1.00 98.31 90 THR A O 1
ATOM 743 N N . LEU A 1 91 ? 3.297 -1.028 12.012 1.00 97.44 91 LEU A N 1
ATOM 744 C CA . LEU A 1 91 ? 4.508 -1.019 11.180 1.00 97.44 91 LEU A CA 1
ATOM 745 C C . LEU A 1 91 ? 5.188 -2.400 11.108 1.00 97.44 91 LEU A C 1
ATOM 747 O O . LEU A 1 91 ? 5.759 -2.751 10.077 1.00 97.44 91 LEU A O 1
ATOM 751 N N . LYS A 1 92 ? 5.145 -3.172 12.203 1.00 97.69 92 LYS A N 1
ATOM 752 C CA . LYS A 1 92 ? 5.732 -4.514 12.269 1.00 97.69 92 LYS A CA 1
ATOM 753 C C . LYS A 1 92 ? 5.003 -5.480 11.331 1.00 97.69 92 LYS A C 1
ATOM 755 O O . LYS A 1 92 ? 5.669 -6.156 10.558 1.00 97.69 92 LYS A O 1
ATOM 760 N N . GLU A 1 93 ? 3.676 -5.508 11.385 1.00 98.50 93 GLU A N 1
ATOM 761 C CA . GLU A 1 93 ? 2.843 -6.393 10.560 1.00 98.50 93 GLU A CA 1
ATOM 762 C C . GLU A 1 93 ? 2.955 -6.034 9.079 1.00 98.50 93 GLU A C 1
ATOM 764 O O . GLU A 1 93 ? 3.249 -6.901 8.262 1.00 98.50 93 GLU A O 1
ATOM 769 N N . VAL A 1 94 ? 2.849 -4.744 8.726 1.00 98.56 94 VAL A N 1
ATOM 770 C CA . VAL A 1 94 ? 3.041 -4.311 7.329 1.00 98.56 94 VAL A CA 1
ATOM 771 C C . VAL A 1 94 ? 4.438 -4.678 6.838 1.00 98.56 94 VAL A C 1
ATOM 773 O O . VAL A 1 94 ? 4.596 -5.137 5.709 1.00 98.56 94 VAL A O 1
ATOM 776 N N . LYS A 1 95 ? 5.466 -4.528 7.683 1.00 98.00 95 LYS A N 1
ATOM 777 C CA . LYS A 1 95 ? 6.827 -4.918 7.312 1.00 98.00 95 LYS A CA 1
ATOM 778 C C . LYS A 1 95 ? 6.940 -6.415 7.047 1.00 98.00 95 LYS A C 1
ATOM 780 O O . LYS A 1 95 ? 7.608 -6.792 6.089 1.00 98.00 95 LYS A O 1
ATOM 785 N N . GLU A 1 96 ? 6.313 -7.240 7.872 1.00 98.38 96 GLU A N 1
ATOM 786 C CA . GLU A 1 96 ? 6.292 -8.686 7.689 1.00 98.38 96 GLU A CA 1
ATOM 787 C C . GLU A 1 96 ? 5.616 -9.057 6.362 1.00 98.38 96 GLU A C 1
ATOM 789 O O . GLU A 1 96 ? 6.231 -9.728 5.539 1.00 98.38 96 GLU A O 1
ATOM 794 N N . ILE A 1 97 ? 4.438 -8.500 6.073 1.00 98.62 97 ILE A N 1
ATOM 795 C CA . ILE A 1 97 ? 3.724 -8.703 4.800 1.00 98.62 97 ILE A CA 1
ATOM 796 C C . ILE A 1 97 ? 4.598 -8.307 3.602 1.00 98.62 97 ILE A C 1
ATOM 798 O O . ILE A 1 97 ? 4.771 -9.074 2.653 1.00 98.62 97 ILE A O 1
ATOM 802 N N . VAL A 1 98 ? 5.204 -7.117 3.654 1.00 98.31 98 VAL A N 1
ATOM 803 C CA . VAL A 1 98 ? 6.086 -6.621 2.591 1.00 98.31 98 VAL A CA 1
ATOM 804 C C . VAL A 1 98 ? 7.315 -7.524 2.439 1.00 98.31 98 VAL A C 1
ATOM 806 O O . VAL A 1 98 ? 7.724 -7.802 1.312 1.00 98.31 98 VAL A O 1
ATOM 809 N N . ASP A 1 99 ? 7.892 -8.028 3.531 1.00 97.69 99 ASP A N 1
ATOM 810 C CA . ASP A 1 99 ? 9.034 -8.946 3.497 1.00 97.69 99 ASP A CA 1
ATOM 811 C C . ASP A 1 99 ? 8.674 -10.320 2.899 1.00 97.69 99 ASP A C 1
ATOM 813 O O . ASP A 1 99 ? 9.522 -10.901 2.211 1.00 97.69 99 ASP A O 1
ATOM 817 N N . PHE A 1 100 ? 7.440 -10.802 3.093 1.00 97.88 100 PHE A N 1
ATOM 818 C CA . PHE A 1 100 ? 6.916 -12.037 2.489 1.00 97.88 100 PHE A CA 1
ATOM 819 C C . PHE A 1 100 ? 6.511 -11.884 1.014 1.00 97.88 100 PHE A C 1
ATOM 821 O O . PHE A 1 100 ? 6.474 -12.879 0.293 1.00 97.88 100 PHE A O 1
ATOM 828 N N . SER A 1 101 ? 6.270 -10.659 0.541 1.00 97.94 101 SER A N 1
ATOM 829 C CA . SER A 1 101 ? 6.016 -10.382 -0.879 1.00 97.94 101 SER A CA 1
ATOM 830 C C . SER A 1 101 ? 7.273 -10.491 -1.757 1.00 97.94 101 SER A C 1
ATOM 832 O O . SER A 1 101 ? 8.411 -10.530 -1.279 1.00 97.94 101 SER A O 1
ATOM 834 N N . SER A 1 102 ? 7.091 -10.439 -3.070 1.00 96.81 102 SER A N 1
ATOM 835 C CA . SER A 1 102 ? 8.138 -10.402 -4.091 1.00 96.81 102 SER A CA 1
ATOM 836 C C . SER A 1 102 ? 8.597 -8.976 -4.428 1.00 96.81 102 SER A C 1
ATOM 838 O O . SER A 1 102 ? 9.301 -8.787 -5.422 1.00 96.81 102 SER A O 1
ATOM 840 N N . CYS A 1 103 ? 8.235 -7.969 -3.619 1.00 96.81 103 CYS A N 1
ATOM 841 C CA . CYS A 1 103 ? 8.708 -6.595 -3.806 1.00 96.81 103 CYS A CA 1
ATOM 842 C C . CYS A 1 103 ? 10.242 -6.517 -3.752 1.00 96.81 103 CYS A C 1
ATOM 844 O O . CYS A 1 103 ? 10.917 -7.329 -3.105 1.00 96.81 103 CYS A O 1
ATOM 846 N N . ASP A 1 104 ? 10.823 -5.515 -4.409 1.00 93.50 104 ASP A N 1
ATOM 847 C CA . ASP A 1 104 ? 12.273 -5.377 -4.448 1.00 93.50 104 ASP A CA 1
ATOM 848 C C . ASP A 1 104 ? 12.872 -5.051 -3.063 1.00 93.50 104 ASP A C 1
ATOM 850 O O . ASP A 1 104 ? 12.226 -4.532 -2.147 1.00 93.50 104 ASP A O 1
ATOM 854 N N . LEU A 1 105 ? 14.163 -5.351 -2.896 1.00 92.19 105 LEU A N 1
ATOM 855 C CA . LEU A 1 105 ?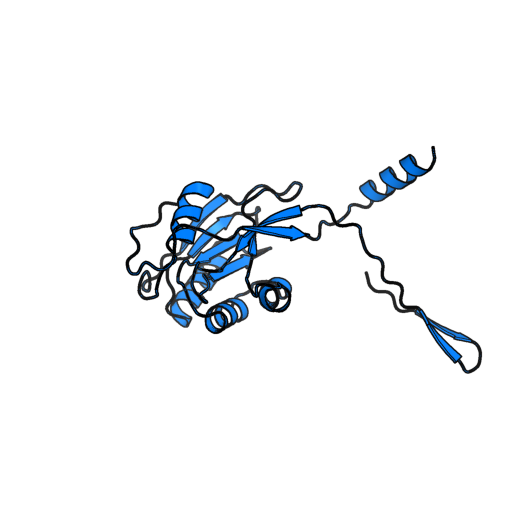 14.847 -5.195 -1.611 1.00 92.19 105 LEU A CA 1
ATOM 856 C C . LEU A 1 105 ? 14.910 -3.737 -1.127 1.00 92.19 105 LEU A C 1
ATOM 858 O O . LEU A 1 105 ? 14.984 -3.507 0.083 1.00 92.19 105 LEU A O 1
ATOM 862 N N . ALA A 1 106 ? 14.941 -2.758 -2.035 1.00 90.81 106 ALA A N 1
ATOM 863 C CA . ALA A 1 106 ? 14.933 -1.352 -1.654 1.00 90.81 106 ALA A CA 1
ATOM 864 C C . ALA A 1 106 ? 13.559 -0.967 -1.099 1.00 90.81 106 ALA A C 1
ATOM 866 O O . ALA A 1 106 ? 13.510 -0.329 -0.048 1.00 90.81 106 ALA A O 1
ATOM 867 N N . PHE A 1 107 ? 12.472 -1.436 -1.717 1.00 94.25 107 PHE A N 1
ATOM 868 C CA . PHE A 1 107 ? 11.119 -1.243 -1.201 1.00 94.25 107 PHE A CA 1
ATOM 869 C C . PHE A 1 107 ? 10.916 -1.911 0.169 1.00 94.25 107 PHE A C 1
ATOM 871 O O . PHE A 1 107 ? 10.468 -1.264 1.117 1.00 94.25 107 PHE A O 1
ATOM 878 N N . LYS A 1 108 ? 11.381 -3.156 0.347 1.00 95.38 108 LYS A N 1
ATOM 879 C CA . LYS A 1 108 ? 11.358 -3.860 1.651 1.00 95.38 108 LYS A CA 1
ATOM 880 C C . LYS A 1 108 ? 12.110 -3.121 2.768 1.00 95.38 108 LYS A C 1
ATOM 882 O O . LYS A 1 108 ? 11.787 -3.242 3.952 1.00 95.38 108 LYS A O 1
ATOM 887 N N . LYS A 1 109 ? 13.133 -2.343 2.404 1.00 93.38 109 LYS A N 1
ATOM 888 C CA . LYS A 1 109 ? 13.951 -1.544 3.331 1.00 93.38 109 LYS A CA 1
ATOM 889 C C . LYS A 1 109 ? 13.516 -0.083 3.436 1.00 93.38 109 LYS A C 1
ATOM 891 O O . LYS A 1 109 ? 14.062 0.620 4.284 1.00 93.38 109 LYS A O 1
ATOM 896 N N . ALA A 1 110 ? 12.554 0.370 2.634 1.00 90.62 110 ALA A N 1
ATOM 897 C CA . ALA A 1 110 ? 12.121 1.763 2.566 1.00 90.62 110 ALA A CA 1
ATOM 898 C C . ALA A 1 110 ? 11.842 2.409 3.939 1.00 90.62 110 ALA A C 1
ATOM 900 O O . ALA A 1 110 ? 12.451 3.445 4.216 1.00 90.62 110 ALA A O 1
ATOM 901 N N . PRO A 1 111 ? 11.054 1.810 4.857 1.00 91.25 111 PRO A N 1
ATOM 902 C CA . PRO A 1 111 ? 10.767 2.432 6.154 1.00 91.25 111 PRO A CA 1
ATOM 903 C C . PRO A 1 111 ? 11.988 2.509 7.081 1.00 91.25 111 PRO A C 1
ATOM 905 O O . PRO A 1 111 ? 11.974 3.255 8.051 1.00 91.25 111 PRO A O 1
ATOM 908 N N . MET A 1 112 ? 13.061 1.758 6.815 1.00 88.56 112 MET A N 1
ATOM 909 C CA . MET A 1 112 ? 14.300 1.860 7.598 1.00 88.56 112 MET A CA 1
ATOM 910 C C . MET A 1 112 ? 15.157 3.057 7.178 1.00 88.56 112 MET A C 1
ATOM 912 O O . MET A 1 112 ? 16.082 3.427 7.897 1.00 88.56 112 MET A O 1
ATOM 916 N N . ILE A 1 113 ? 14.887 3.616 5.996 1.00 85.94 113 ILE A N 1
ATOM 917 C CA . ILE A 1 113 ? 15.662 4.697 5.381 1.00 85.94 113 ILE A CA 1
ATOM 918 C C . ILE A 1 113 ? 14.843 5.996 5.346 1.00 85.94 113 ILE A C 1
ATOM 920 O O . ILE A 1 113 ? 15.420 7.077 5.417 1.00 85.94 113 ILE A O 1
ATOM 924 N N . ASN A 1 114 ? 13.513 5.905 5.257 1.00 86.06 114 ASN A N 1
ATOM 925 C CA . ASN A 1 114 ? 12.610 7.048 5.355 1.00 86.06 114 ASN A CA 1
ATOM 926 C C . ASN A 1 114 ? 12.563 7.577 6.803 1.00 86.06 114 ASN A C 1
ATOM 928 O O . ASN A 1 114 ? 12.378 6.806 7.746 1.00 86.06 114 ASN A O 1
ATOM 932 N N . GLU A 1 115 ? 12.701 8.893 6.980 1.00 85.38 115 GLU A N 1
ATOM 933 C CA . GLU A 1 115 ? 12.737 9.548 8.297 1.00 85.38 115 GLU A CA 1
ATOM 934 C C . GLU A 1 115 ? 11.437 9.383 9.104 1.00 85.38 115 GLU A C 1
ATOM 936 O O . GLU A 1 115 ? 11.472 9.308 10.332 1.00 85.38 115 GLU A O 1
ATOM 941 N N . PHE A 1 116 ? 10.306 9.224 8.415 1.00 87.75 116 PHE A N 1
ATOM 942 C CA . PHE A 1 116 ? 8.979 9.005 8.992 1.00 87.75 116 PHE A CA 1
ATOM 943 C C . PHE A 1 116 ? 8.629 7.519 9.147 1.00 87.75 116 PHE A C 1
ATOM 945 O O . PHE A 1 116 ? 7.552 7.183 9.637 1.00 87.75 116 PHE A O 1
ATOM 952 N N . ARG A 1 117 ? 9.545 6.615 8.768 1.00 92.25 117 ARG A N 1
ATOM 953 C CA . ARG A 1 117 ? 9.370 5.154 8.799 1.00 92.25 117 ARG A CA 1
ATOM 954 C C . ARG A 1 117 ? 8.137 4.659 8.041 1.00 92.25 117 ARG A C 1
ATOM 956 O O . ARG A 1 117 ? 7.431 3.764 8.498 1.00 92.25 117 ARG A O 1
ATOM 963 N N . THR A 1 118 ? 7.890 5.234 6.871 1.00 95.00 118 THR A N 1
ATOM 964 C CA . THR A 1 118 ? 6.750 4.905 6.010 1.00 95.00 118 THR A CA 1
ATOM 965 C C . THR A 1 118 ? 7.203 4.323 4.674 1.00 95.00 118 THR A C 1
ATOM 967 O O . THR A 1 118 ? 8.301 4.601 4.184 1.00 95.00 118 THR A O 1
ATOM 970 N N . TRP A 1 119 ? 6.333 3.519 4.062 1.00 96.69 119 TRP A N 1
ATOM 971 C CA . TRP A 1 119 ? 6.378 3.264 2.622 1.00 96.69 119 TRP A CA 1
ATOM 972 C C . TRP A 1 119 ? 5.671 4.384 1.878 1.00 96.69 119 TRP A C 1
ATOM 974 O O . TRP A 1 119 ? 4.634 4.870 2.339 1.00 96.69 119 TRP A O 1
ATOM 984 N N . ILE A 1 120 ? 6.226 4.746 0.722 1.00 95.31 120 ILE A N 1
ATOM 985 C CA . ILE A 1 120 ? 5.706 5.778 -0.170 1.00 95.31 120 ILE A CA 1
ATOM 986 C C . ILE A 1 120 ? 5.454 5.151 -1.537 1.00 95.31 120 ILE A C 1
ATOM 988 O O . IL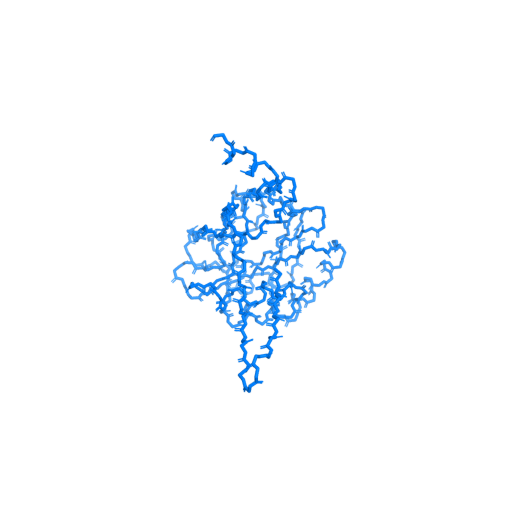E A 1 120 ? 6.377 4.596 -2.134 1.00 95.31 120 ILE A O 1
ATOM 992 N N . LEU A 1 121 ? 4.237 5.294 -2.056 1.00 95.06 121 LEU A N 1
ATOM 993 C CA . LEU A 1 121 ? 3.929 4.983 -3.449 1.00 95.06 121 LEU A CA 1
ATOM 994 C C . LEU A 1 121 ? 3.722 6.268 -4.232 1.00 95.06 121 LEU A C 1
ATOM 996 O O . LEU A 1 121 ? 3.084 7.209 -3.762 1.00 95.06 121 LEU A O 1
ATOM 1000 N N . ARG A 1 122 ? 4.232 6.316 -5.462 1.00 93.31 122 ARG A N 1
ATOM 1001 C CA . ARG A 1 122 ? 3.938 7.441 -6.355 1.00 93.31 122 ARG A CA 1
ATOM 1002 C C . ARG A 1 122 ? 2.473 7.413 -6.781 1.00 93.31 122 ARG A C 1
ATOM 1004 O O . ARG A 1 122 ? 1.934 6.346 -7.063 1.00 93.31 122 ARG A O 1
ATOM 1011 N N . TYR A 1 123 ? 1.867 8.586 -6.905 1.00 92.44 123 TYR A N 1
ATOM 1012 C CA . TYR A 1 123 ? 0.555 8.756 -7.543 1.00 92.44 123 TYR A CA 1
ATOM 1013 C C . TYR A 1 123 ? 0.623 9.621 -8.806 1.00 92.44 123 TYR A C 1
ATOM 1015 O O . TYR A 1 123 ? -0.327 9.656 -9.580 1.00 92.44 123 TYR A O 1
ATOM 1023 N N . ASP A 1 124 ? 1.755 10.288 -9.037 1.00 88.88 124 ASP A N 1
ATOM 1024 C CA . ASP A 1 124 ? 1.948 11.203 -10.157 1.00 88.88 124 ASP A CA 1
ATOM 1025 C C . ASP A 1 124 ? 2.956 10.655 -11.188 1.00 88.88 124 ASP A C 1
ATOM 1027 O O . ASP A 1 124 ? 3.589 9.595 -11.018 1.00 88.88 124 ASP A O 1
ATOM 1031 N N . LYS A 1 125 ? 3.097 11.388 -12.293 1.00 87.19 125 LYS A N 1
ATOM 1032 C CA . LYS A 1 125 ? 4.069 11.143 -13.353 1.00 87.19 125 LYS A CA 1
ATOM 1033 C C . LYS A 1 125 ? 5.489 11.187 -12.781 1.00 87.19 125 LYS A C 1
ATOM 1035 O O . LYS A 1 125 ? 5.832 12.041 -11.968 1.00 87.19 125 LYS A O 1
ATOM 1040 N N . LYS A 1 126 ? 6.351 10.289 -13.260 1.00 82.62 126 LYS A N 1
ATOM 1041 C CA . LYS A 1 126 ? 7.782 10.259 -12.918 1.00 82.62 126 LYS A CA 1
ATOM 1042 C C . LYS A 1 126 ? 8.613 10.344 -14.193 1.00 82.62 126 LYS A C 1
ATOM 1044 O O . LYS A 1 126 ? 8.802 9.339 -14.880 1.00 82.62 126 LYS A O 1
ATOM 1049 N N . GLY A 1 127 ? 9.104 11.542 -14.519 1.00 79.94 127 GLY A N 1
ATOM 1050 C CA . GLY A 1 127 ? 9.778 11.802 -15.796 1.00 79.94 127 GLY A CA 1
ATOM 1051 C C . GLY A 1 127 ? 8.839 11.501 -16.967 1.00 79.94 127 GLY A C 1
ATOM 1052 O O . GLY A 1 127 ? 7.798 12.142 -17.102 1.00 79.94 127 GLY A O 1
ATOM 1053 N N . ASP A 1 128 ? 9.167 10.486 -17.766 1.00 80.06 128 ASP A N 1
ATOM 1054 C CA . ASP A 1 128 ? 8.326 10.009 -18.875 1.00 80.06 128 ASP A CA 1
ATOM 1055 C C . ASP A 1 128 ? 7.345 8.896 -18.482 1.00 80.06 128 ASP A C 1
ATOM 1057 O O . ASP A 1 128 ? 6.453 8.557 -19.258 1.00 80.06 128 ASP A O 1
ATOM 1061 N N . ARG A 1 129 ? 7.458 8.341 -17.268 1.00 82.50 129 ARG A N 1
ATOM 1062 C CA . ARG A 1 129 ? 6.554 7.283 -16.800 1.00 82.50 129 ARG A CA 1
ATOM 1063 C C . ARG A 1 129 ? 5.194 7.882 -16.438 1.00 82.50 129 ARG A C 1
ATOM 1065 O O . ARG A 1 129 ? 5.171 8.792 -15.604 1.00 82.50 129 ARG A O 1
ATOM 1072 N N . PRO A 1 130 ? 4.080 7.375 -16.996 1.00 88.94 130 PRO A N 1
ATOM 1073 C CA . PRO A 1 130 ? 2.751 7.912 -16.728 1.00 88.94 130 PRO A CA 1
ATOM 1074 C C . PRO A 1 130 ? 2.362 7.748 -15.255 1.00 88.94 130 PRO A C 1
ATOM 1076 O O . PRO A 1 130 ? 2.934 6.918 -14.536 1.00 88.94 130 PRO A O 1
ATOM 1079 N N . SER A 1 131 ? 1.385 8.539 -14.814 1.00 92.44 131 SER A N 1
ATOM 1080 C CA . SER A 1 131 ? 0.748 8.366 -13.507 1.00 92.44 131 SER A CA 1
ATOM 1081 C C . SER A 1 131 ? 0.092 6.981 -13.419 1.00 92.44 131 SER A C 1
ATOM 1083 O O . SER A 1 131 ? -0.408 6.493 -14.442 1.00 92.44 131 SER A O 1
ATOM 1085 N N . PRO A 1 132 ? 0.104 6.332 -12.241 1.00 96.38 132 PRO A N 1
ATOM 1086 C CA . PRO A 1 132 ? -0.574 5.058 -12.054 1.00 96.38 132 PRO A CA 1
ATOM 1087 C C . PRO A 1 132 ? -2.060 5.138 -12.406 1.00 96.38 132 PRO A C 1
ATOM 1089 O O . PRO A 1 132 ? -2.700 6.168 -12.196 1.00 96.38 132 PRO A O 1
ATOM 1092 N N . LYS A 1 133 ? -2.609 4.045 -12.932 1.00 97.19 133 LYS A N 1
ATOM 1093 C CA . LYS A 1 133 ? -4.030 3.923 -13.275 1.00 97.19 133 LYS A CA 1
ATOM 1094 C C . LYS A 1 133 ? -4.611 2.686 -12.626 1.00 97.19 133 LYS A C 1
ATOM 1096 O O . LYS A 1 133 ? -3.943 1.660 -12.598 1.00 97.19 133 LYS A O 1
ATOM 1101 N N . TYR A 1 134 ? -5.847 2.767 -12.150 1.00 98.12 134 TYR A N 1
ATOM 1102 C CA . TYR A 1 134 ? -6.542 1.593 -11.641 1.00 98.12 134 TYR A CA 1
ATOM 1103 C C . TYR A 1 134 ? -6.621 0.491 -12.706 1.00 98.12 134 TYR A C 1
ATOM 1105 O O . TYR A 1 134 ? -6.931 0.766 -13.867 1.00 98.12 134 TYR A O 1
ATOM 1113 N N . ALA A 1 135 ? -6.295 -0.736 -12.302 1.00 97.50 135 ALA A N 1
ATOM 1114 C CA . ALA A 1 135 ? -6.317 -1.917 -13.153 1.00 97.50 135 ALA A CA 1
ATOM 1115 C C . ALA A 1 135 ? -7.437 -2.873 -12.725 1.00 97.50 135 ALA A C 1
ATOM 1117 O O . ALA A 1 135 ? -8.347 -3.140 -13.506 1.00 97.50 135 ALA A O 1
ATOM 1118 N N . TYR A 1 136 ? -7.380 -3.380 -11.491 1.00 98.25 136 TYR A N 1
ATOM 1119 C CA . TYR A 1 136 ? -8.356 -4.322 -10.941 1.00 98.25 136 TYR A CA 1
ATOM 1120 C C . TYR A 1 136 ? -8.258 -4.401 -9.412 1.00 98.25 136 TYR A C 1
ATOM 1122 O O . TYR A 1 136 ? -7.292 -3.919 -8.819 1.00 98.25 136 TYR A O 1
ATOM 1130 N N . THR A 1 137 ? -9.237 -5.053 -8.789 1.00 98.69 137 THR A N 1
ATOM 1131 C CA . THR A 1 137 ? -9.213 -5.428 -7.370 1.00 98.69 137 THR A CA 1
ATOM 1132 C C . THR A 1 137 ? -8.994 -6.932 -7.241 1.00 98.69 137 THR A C 1
ATOM 1134 O O . THR A 1 137 ? -9.522 -7.710 -8.040 1.00 98.69 137 THR A O 1
ATOM 1137 N N . VAL A 1 138 ? -8.201 -7.342 -6.252 1.00 98.69 138 VAL A N 1
ATOM 1138 C CA . VAL A 1 138 ? -8.140 -8.729 -5.777 1.00 98.69 138 VAL A CA 1
ATOM 1139 C C . VAL A 1 138 ? -8.943 -8.801 -4.486 1.00 98.69 138 VAL A C 1
ATOM 1141 O O . VAL A 1 138 ? -8.525 -8.260 -3.460 1.00 98.69 138 VAL A O 1
ATOM 1144 N N . GLU A 1 139 ? -10.125 -9.403 -4.580 1.00 98.50 139 GLU A N 1
ATOM 1145 C CA . GLU A 1 139 ? -11.069 -9.525 -3.469 1.00 98.50 139 GLU A CA 1
ATOM 1146 C C . GLU A 1 139 ? -10.581 -10.550 -2.437 1.00 98.50 139 GLU A C 1
ATOM 1148 O O . GLU A 1 139 ? -10.048 -11.596 -2.804 1.00 98.50 139 GLU A O 1
ATOM 1153 N N . SER A 1 140 ? -10.815 -10.261 -1.161 1.00 98.25 140 SER A N 1
ATOM 1154 C CA . SER A 1 140 ? -10.435 -11.078 -0.013 1.00 98.25 140 SER A CA 1
ATOM 1155 C C . SER A 1 140 ? -11.664 -11.505 0.793 1.00 98.25 140 SER A C 1
ATOM 1157 O O . SER A 1 140 ? -12.555 -10.682 1.037 1.00 98.25 140 SER A O 1
ATOM 1159 N N . PRO A 1 141 ? -11.716 -12.749 1.308 1.00 98.06 141 PRO A N 1
ATOM 1160 C CA . PRO A 1 141 ? -12.738 -13.140 2.278 1.00 98.06 141 PRO A CA 1
ATOM 1161 C C . PRO A 1 141 ? -12.566 -12.436 3.641 1.00 98.06 141 PRO A C 1
ATOM 1163 O O . PRO A 1 141 ? -13.491 -12.447 4.455 1.00 98.06 141 PRO A O 1
ATOM 1166 N N . TYR A 1 142 ? -11.418 -11.795 3.881 1.00 98.19 142 TYR A N 1
ATOM 1167 C CA . TYR A 1 142 ? -11.089 -11.076 5.114 1.00 98.19 142 TYR A CA 1
ATOM 1168 C C . TYR A 1 142 ? -11.412 -9.573 5.056 1.00 98.19 142 TYR A C 1
ATOM 1170 O O . TYR A 1 142 ? -11.146 -8.841 6.009 1.00 98.19 142 TYR A O 1
ATOM 1178 N N . GLU A 1 143 ? -12.023 -9.095 3.965 1.00 98.06 143 GLU A N 1
ATOM 1179 C CA . GLU A 1 143 ? -12.332 -7.676 3.767 1.00 98.06 143 GLU A CA 1
ATOM 1180 C C . GLU A 1 143 ? -13.149 -7.078 4.924 1.00 98.06 143 GLU A C 1
ATOM 1182 O O . GLU A 1 143 ? -14.305 -7.458 5.171 1.00 98.06 143 GLU A O 1
ATOM 1187 N N . GLY A 1 144 ? -12.553 -6.082 5.585 1.00 96.00 144 GLY A N 1
ATOM 1188 C CA . GLY A 1 144 ? -13.139 -5.335 6.695 1.00 96.00 144 GLY A CA 1
ATOM 1189 C C . GLY A 1 144 ? -13.054 -6.010 8.067 1.00 96.00 144 GLY A C 1
ATOM 1190 O O . GLY A 1 144 ? -13.712 -5.542 8.995 1.00 96.00 144 GLY A O 1
ATOM 1191 N N . GLN A 1 145 ? -12.274 -7.089 8.214 1.00 97.62 145 GLN A N 1
ATOM 1192 C CA . GLN A 1 145 ? -11.954 -7.656 9.530 1.00 97.62 145 GLN A CA 1
ATOM 1193 C C . GLN A 1 145 ? -10.995 -6.744 10.310 1.00 97.62 145 GLN A C 1
ATOM 1195 O O . GLN A 1 145 ? -11.231 -6.443 11.483 1.00 97.62 145 GLN A O 1
ATOM 1200 N N . ASN A 1 146 ? -9.960 -6.233 9.641 1.00 98.44 146 ASN A N 1
ATOM 1201 C CA . ASN A 1 146 ? -9.038 -5.252 10.211 1.00 98.44 146 ASN A CA 1
ATOM 1202 C C . ASN A 1 146 ? -9.611 -3.825 10.135 1.00 98.44 146 ASN A C 1
ATOM 1204 O O . ASN A 1 146 ? -10.477 -3.555 9.299 1.00 98.44 146 ASN A O 1
ATOM 1208 N N . PRO A 1 147 ? -9.130 -2.884 10.973 1.00 98.50 147 PRO A N 1
ATOM 1209 C CA . PRO A 1 147 ? -9.418 -1.463 10.796 1.00 98.50 147 PRO A CA 1
ATOM 1210 C C . PRO A 1 147 ? -8.993 -0.989 9.402 1.00 98.50 147 PRO A C 1
ATOM 1212 O O . PRO A 1 147 ? -7.975 -1.437 8.898 1.00 98.50 147 PRO A O 1
ATOM 1215 N N . GLN A 1 148 ? -9.726 -0.069 8.783 1.00 98.69 148 GLN A N 1
ATOM 1216 C CA . GLN A 1 148 ? -9.532 0.362 7.397 1.00 98.69 148 GLN A CA 1
ATOM 1217 C C . GLN A 1 148 ? -9.382 1.880 7.320 1.00 98.69 148 GLN A C 1
ATOM 1219 O O . GLN A 1 148 ? -10.194 2.627 7.868 1.00 98.69 148 GLN A O 1
ATOM 1224 N N . SER A 1 149 ? -8.350 2.364 6.633 1.00 98.62 149 SER A N 1
ATOM 1225 C CA . SER A 1 149 ? -8.042 3.794 6.614 1.00 98.62 149 SER A CA 1
ATOM 1226 C C . SER A 1 149 ? -9.036 4.614 5.781 1.00 98.62 149 SER A C 1
ATOM 1228 O O . SER A 1 149 ? -9.122 4.452 4.561 1.00 98.62 149 SER A O 1
ATOM 1230 N N . ILE A 1 150 ? -9.708 5.571 6.434 1.00 98.62 150 ILE A N 1
ATOM 1231 C CA . ILE A 1 150 ? -10.646 6.508 5.792 1.00 98.62 150 ILE A CA 1
ATOM 1232 C C . ILE A 1 150 ? -9.931 7.359 4.736 1.00 98.62 150 ILE A C 1
ATOM 1234 O O . ILE A 1 150 ? -10.341 7.377 3.575 1.00 98.62 150 ILE A O 1
ATOM 1238 N N . GLY A 1 151 ? -8.833 8.023 5.109 1.00 98.44 151 GLY A N 1
ATOM 1239 C CA . GLY A 1 151 ? -8.094 8.893 4.195 1.00 98.44 151 GLY A CA 1
ATOM 1240 C C . GLY A 1 151 ? -7.559 8.168 2.962 1.00 98.44 151 GLY A C 1
ATOM 1241 O O . GLY A 1 151 ? -7.663 8.688 1.851 1.00 98.44 151 GLY A O 1
ATOM 1242 N N . HIS A 1 152 ? -7.054 6.938 3.111 1.00 98.62 152 HIS A N 1
ATOM 1243 C CA . HIS A 1 152 ? -6.578 6.167 1.959 1.00 98.62 152 HIS A CA 1
ATOM 1244 C C . HIS A 1 152 ? -7.708 5.760 1.025 1.00 98.62 152 HIS A C 1
ATOM 1246 O O . HIS A 1 152 ? -7.525 5.840 -0.188 1.00 98.62 152 HIS A O 1
ATOM 1252 N N . LYS A 1 153 ? -8.875 5.378 1.558 1.00 98.50 153 LYS A N 1
ATOM 1253 C CA . LYS A 1 153 ? -10.056 5.144 0.727 1.00 98.50 153 LYS A CA 1
ATOM 1254 C C . LYS A 1 153 ? -10.371 6.390 -0.103 1.00 98.50 153 LYS A C 1
ATOM 1256 O O . LYS A 1 153 ? -10.342 6.319 -1.328 1.00 98.50 153 LYS A O 1
ATOM 1261 N N . ILE A 1 154 ? -10.603 7.526 0.557 1.00 98.31 154 ILE A N 1
ATOM 1262 C CA . ILE A 1 154 ? -10.986 8.787 -0.099 1.00 98.31 154 ILE A CA 1
ATOM 1263 C C . ILE A 1 154 ? -9.951 9.186 -1.154 1.00 98.31 154 ILE A C 1
ATOM 1265 O O . ILE A 1 154 ? -10.301 9.588 -2.264 1.00 98.31 154 ILE A O 1
ATOM 1269 N N . PHE A 1 155 ? -8.665 9.043 -0.835 1.00 98.12 155 PHE A N 1
ATOM 1270 C CA . PHE A 1 155 ? -7.593 9.332 -1.775 1.00 98.12 155 PHE A CA 1
ATOM 1271 C C . PHE A 1 155 ? -7.638 8.424 -3.007 1.00 98.12 155 PHE A C 1
ATOM 1273 O O . PHE A 1 155 ? -7.548 8.923 -4.127 1.00 98.12 155 PHE A O 1
ATOM 1280 N N . LEU A 1 156 ? -7.793 7.109 -2.828 1.00 98.31 156 LEU A N 1
ATOM 1281 C CA . LEU A 1 156 ? -7.856 6.154 -3.936 1.00 98.31 156 LEU A CA 1
ATOM 1282 C C . LEU A 1 156 ? -9.074 6.396 -4.841 1.00 98.31 156 LEU A C 1
ATOM 1284 O O . LEU A 1 156 ? -8.948 6.340 -6.067 1.00 98.31 156 LEU A O 1
ATOM 1288 N N . GLU A 1 157 ? -10.227 6.709 -4.250 1.00 98.00 157 GLU A N 1
ATOM 1289 C CA . GLU A 1 157 ? -11.450 7.043 -4.983 1.00 98.00 157 GLU A CA 1
ATOM 1290 C C . GLU A 1 157 ? -11.271 8.327 -5.803 1.00 98.00 157 GLU A C 1
ATOM 1292 O O . GLU A 1 157 ? -11.506 8.333 -7.012 1.00 98.00 157 GLU A O 1
ATOM 1297 N N . ASN A 1 158 ? -10.770 9.394 -5.177 1.00 97.06 158 ASN A N 1
ATOM 1298 C CA . ASN A 1 158 ? -10.626 10.698 -5.824 1.00 97.06 158 ASN A CA 1
ATOM 1299 C C . ASN A 1 158 ? -9.509 10.730 -6.874 1.00 97.06 158 ASN A C 1
ATOM 1301 O O . ASN A 1 158 ? -9.669 11.346 -7.927 1.00 97.06 158 ASN A O 1
ATOM 1305 N N . MET A 1 159 ? -8.371 10.086 -6.603 1.00 96.38 159 MET A N 1
ATOM 1306 C CA . MET A 1 159 ? -7.198 10.164 -7.478 1.00 96.38 159 MET A CA 1
ATOM 1307 C C . MET A 1 159 ? -7.216 9.150 -8.613 1.00 96.38 159 MET A C 1
ATOM 1309 O O . MET A 1 159 ? -6.720 9.449 -9.700 1.00 96.38 159 MET A O 1
ATOM 1313 N N . PHE A 1 160 ? -7.755 7.954 -8.375 1.00 96.69 160 PHE A N 1
ATOM 1314 C CA . PHE A 1 160 ? -7.701 6.859 -9.345 1.00 96.69 160 PHE A CA 1
ATOM 1315 C C . PHE A 1 160 ? -9.082 6.405 -9.826 1.00 96.69 160 PHE A C 1
ATOM 1317 O O . PHE A 1 160 ? -9.152 5.518 -10.678 1.00 96.69 160 PHE A O 1
ATOM 1324 N N . GLY A 1 161 ? -10.170 7.004 -9.327 1.00 95.94 161 GLY A N 1
ATOM 1325 C CA . GLY A 1 161 ? -11.536 6.658 -9.725 1.00 95.94 161 GLY A CA 1
ATOM 1326 C C . GLY A 1 161 ? -11.958 5.253 -9.292 1.00 95.94 161 GLY A C 1
ATOM 1327 O O . GLY A 1 161 ? -12.824 4.649 -9.928 1.00 95.94 161 GLY A O 1
ATOM 1328 N N . ILE A 1 162 ? -11.315 4.706 -8.257 1.00 96.81 162 ILE A N 1
ATOM 1329 C CA . ILE A 1 162 ? -11.643 3.387 -7.709 1.00 96.81 162 ILE A CA 1
ATOM 1330 C C . ILE A 1 162 ? -13.000 3.488 -7.007 1.00 96.81 162 ILE A C 1
ATOM 1332 O O . ILE A 1 162 ? -13.295 4.496 -6.379 1.00 96.81 162 ILE A O 1
ATOM 1336 N N . LYS A 1 163 ? -13.838 2.455 -7.116 1.00 95.44 163 LYS A N 1
ATOM 1337 C CA . LYS A 1 163 ? -15.095 2.361 -6.362 1.00 95.44 163 LYS A CA 1
ATOM 1338 C C . LYS A 1 163 ? -14.888 1.418 -5.188 1.00 95.44 163 LYS A C 1
ATOM 1340 O O . LYS A 1 163 ? -14.999 0.206 -5.362 1.00 95.44 163 LYS A O 1
ATOM 1345 N N . ILE A 1 164 ? -14.550 1.970 -4.029 1.00 96.38 164 ILE A N 1
ATOM 1346 C CA . ILE A 1 164 ? -14.345 1.186 -2.813 1.00 96.38 164 ILE A CA 1
ATOM 1347 C C . ILE A 1 164 ? -15.687 1.103 -2.075 1.00 96.38 164 ILE A C 1
ATOM 1349 O O . ILE A 1 164 ? -16.340 2.134 -1.891 1.00 96.38 164 ILE A O 1
ATOM 1353 N N . PRO A 1 165 ? -16.139 -0.093 -1.654 1.00 95.25 165 PRO A N 1
ATOM 1354 C CA . PRO A 1 165 ? -17.344 -0.219 -0.843 1.00 95.25 165 PRO A CA 1
ATOM 1355 C C . PRO A 1 165 ? -17.309 0.632 0.437 1.00 95.25 165 PRO A C 1
ATOM 1357 O O . PRO A 1 165 ? -16.299 1.227 0.832 1.00 95.25 165 PRO A O 1
ATOM 1360 N N . GLU A 1 166 ? -18.448 0.722 1.114 1.00 96.88 166 GLU A N 1
ATOM 1361 C CA . GLU A 1 166 ? -18.481 1.315 2.448 1.00 96.88 166 GLU A CA 1
ATOM 1362 C C . GLU A 1 166 ? -17.558 0.535 3.399 1.00 96.88 166 GLU A C 1
ATOM 1364 O O . GLU A 1 166 ? -17.546 -0.698 3.389 1.00 96.88 166 GLU A O 1
ATOM 1369 N N . LEU A 1 167 ? -16.748 1.262 4.176 1.00 97.62 167 LEU A N 1
ATOM 1370 C CA . LEU A 1 167 ? -15.779 0.652 5.085 1.00 97.62 167 LEU A CA 1
ATOM 1371 C C . LEU A 1 167 ? -16.524 -0.035 6.223 1.00 97.62 167 LEU A C 1
ATOM 1373 O O . LEU A 1 167 ? -17.378 0.579 6.861 1.00 97.62 167 LEU A O 1
ATOM 1377 N N . LYS A 1 168 ? -16.165 -1.285 6.514 1.00 96.94 168 LYS A N 1
ATOM 1378 C CA . LYS A 1 168 ? -16.804 -2.044 7.599 1.00 96.94 168 LYS A CA 1
ATOM 1379 C C . LYS A 1 168 ? -16.222 -1.684 8.964 1.00 96.94 168 LYS A C 1
ATOM 1381 O O . LYS A 1 168 ? -16.929 -1.744 9.964 1.00 96.94 168 LYS A O 1
ATOM 1386 N N . ASN A 1 169 ? -14.948 -1.297 8.999 1.00 97.19 169 ASN A N 1
ATOM 1387 C CA . ASN A 1 169 ? -14.228 -0.959 10.225 1.00 97.19 169 ASN A CA 1
ATOM 1388 C C . ASN A 1 169 ? -13.366 0.306 10.026 1.00 97.19 169 ASN A C 1
ATOM 1390 O O . ASN A 1 169 ? -12.145 0.214 9.977 1.00 97.19 169 ASN A O 1
ATOM 1394 N N . PRO A 1 170 ? -13.964 1.491 9.814 1.00 97.94 170 PRO A N 1
ATOM 1395 C CA . PRO A 1 170 ? -13.219 2.699 9.460 1.00 97.94 170 PRO A CA 1
ATOM 1396 C C . PRO A 1 170 ? -12.346 3.230 10.611 1.00 97.94 170 PRO A C 1
ATOM 1398 O O . PRO A 1 170 ? -12.774 3.274 11.763 1.00 97.94 170 PRO A O 1
ATOM 1401 N N . ILE A 1 171 ? -11.139 3.711 10.292 1.00 98.31 171 ILE A N 1
ATOM 1402 C CA . ILE A 1 171 ? -10.219 4.355 11.239 1.00 98.31 171 ILE A CA 1
ATOM 1403 C C . ILE A 1 171 ? -9.452 5.530 10.612 1.00 98.31 171 ILE A C 1
ATOM 1405 O O . ILE A 1 171 ? -9.138 5.542 9.417 1.00 98.31 171 ILE A O 1
ATOM 1409 N N . GLY A 1 172 ? -9.082 6.490 11.461 1.00 97.00 172 GLY A N 1
ATOM 1410 C CA . GLY A 1 172 ? -8.267 7.647 11.099 1.00 97.00 172 GLY A CA 1
ATOM 1411 C C . GLY A 1 172 ? -9.083 8.830 10.588 1.00 97.00 172 GLY A C 1
ATOM 1412 O O . GLY A 1 172 ? -10.306 8.850 10.670 1.00 97.00 172 GLY A O 1
ATOM 1413 N N . GLU A 1 173 ? -8.378 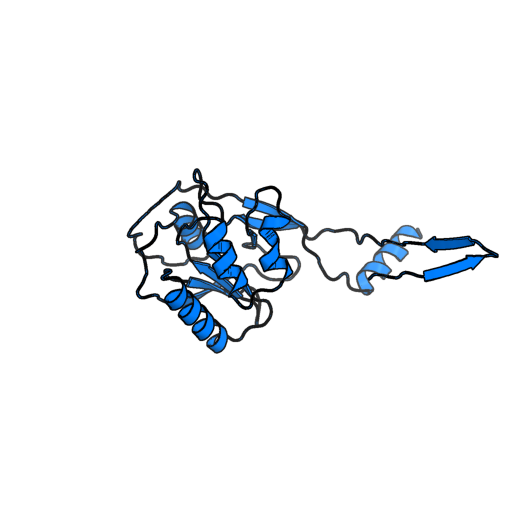9.833 10.089 1.00 97.12 173 GLU A N 1
ATOM 1414 C CA . GLU A 1 173 ? -8.950 11.026 9.468 1.00 97.12 173 GLU A CA 1
ATOM 1415 C C . GLU A 1 173 ? -9.046 10.866 7.943 1.00 97.12 173 GLU A C 1
ATOM 1417 O O . GLU A 1 173 ? -8.473 9.951 7.348 1.00 97.12 173 GLU A O 1
ATOM 1422 N N . GLU A 1 174 ? -9.760 11.787 7.295 1.00 97.00 174 GLU A N 1
ATOM 1423 C CA . GLU A 1 174 ? -9.837 11.870 5.829 1.00 97.00 174 GLU A CA 1
ATOM 1424 C C . GLU A 1 174 ? -8.514 12.326 5.190 1.00 97.00 174 GLU A C 1
ATOM 1426 O O . GLU A 1 174 ? -8.293 12.147 3.992 1.00 97.00 174 GLU A O 1
ATOM 1431 N N . ALA A 1 175 ? -7.623 12.923 5.985 1.00 94.62 175 ALA A N 1
ATOM 1432 C CA . ALA A 1 175 ? -6.328 13.389 5.527 1.00 94.62 175 ALA A CA 1
ATOM 1433 C C . ALA A 1 175 ? -5.363 12.224 5.261 1.00 94.62 175 ALA A C 1
ATOM 1435 O O . ALA A 1 175 ? -5.327 11.228 5.987 1.00 94.62 175 ALA A O 1
ATOM 1436 N N . ILE A 1 176 ? -4.508 12.403 4.254 1.00 95.75 176 ILE A N 1
ATOM 1437 C CA . ILE A 1 176 ? -3.350 11.545 4.007 1.00 95.75 176 ILE A CA 1
ATOM 1438 C C . ILE A 1 176 ? -2.075 12.381 3.946 1.00 95.75 176 ILE A C 1
ATOM 1440 O O . ILE A 1 176 ? -2.092 13.564 3.600 1.00 95.75 176 ILE A O 1
ATOM 1444 N N . GLU A 1 177 ? -0.948 11.754 4.253 1.00 94.44 177 GLU A N 1
ATOM 1445 C CA . GLU A 1 177 ? 0.354 12.401 4.162 1.00 94.44 177 GLU A CA 1
ATOM 1446 C C . GLU A 1 177 ? 0.934 12.240 2.749 1.00 94.44 177 GLU A C 1
ATOM 1448 O O . GLU A 1 177 ? 1.037 11.133 2.215 1.00 94.44 177 GLU A O 1
ATOM 1453 N N . ILE A 1 178 ? 1.336 13.359 2.144 1.00 93.88 178 ILE A N 1
ATOM 1454 C CA . ILE A 1 178 ? 2.021 13.411 0.849 1.00 93.88 178 ILE A CA 1
ATOM 1455 C C . ILE A 1 178 ? 3.490 13.750 1.082 1.00 93.88 178 ILE A C 1
ATOM 1457 O O . ILE A 1 178 ? 3.803 14.713 1.779 1.00 93.88 178 ILE A O 1
ATOM 1461 N N . GLN A 1 179 ? 4.390 13.001 0.450 1.00 89.81 179 GLN A N 1
ATOM 1462 C CA . GLN A 1 179 ? 5.830 13.237 0.513 1.00 89.81 179 GLN A CA 1
ATOM 1463 C C . GLN A 1 179 ? 6.413 13.459 -0.888 1.00 89.81 179 GLN A C 1
ATOM 1465 O O . GLN A 1 179 ? 6.103 12.740 -1.844 1.00 89.81 179 GLN A O 1
ATOM 1470 N N . GLU A 1 180 ? 7.296 14.451 -1.011 1.00 84.38 180 GLU A N 1
ATOM 1471 C CA . GLU A 1 180 ? 8.180 14.602 -2.167 1.00 84.38 180 GLU A CA 1
ATOM 1472 C C . GLU A 1 180 ? 9.483 13.857 -1.894 1.00 84.38 180 GLU A C 1
ATOM 1474 O O . GLU A 1 180 ? 10.157 14.121 -0.901 1.00 84.38 180 GLU A O 1
ATOM 1479 N N . TYR A 1 181 ? 9.861 12.944 -2.786 1.00 74.38 181 TYR A N 1
ATOM 1480 C CA . TYR A 1 181 ? 11.101 12.190 -2.646 1.00 74.38 181 TYR A CA 1
ATOM 1481 C C . TYR A 1 181 ? 11.888 12.159 -3.951 1.00 74.38 181 TYR A C 1
ATOM 1483 O O . TYR A 1 181 ? 11.345 12.220 -5.064 1.00 74.38 181 TYR A O 1
ATOM 1491 N N . ASN A 1 182 ? 13.210 12.088 -3.804 1.00 69.06 182 ASN A N 1
ATOM 1492 C CA . ASN A 1 182 ? 14.106 11.951 -4.936 1.00 69.06 182 ASN A CA 1
ATOM 1493 C C . ASN A 1 182 ? 14.027 10.529 -5.471 1.00 69.06 182 ASN A C 1
ATOM 1495 O O . ASN A 1 182 ? 14.023 9.550 -4.723 1.00 69.06 182 ASN A O 1
ATOM 1499 N N . THR A 1 183 ? 13.985 10.420 -6.792 1.00 61.78 183 THR A N 1
ATOM 1500 C CA . THR A 1 183 ? 13.972 9.127 -7.451 1.00 61.78 183 THR A CA 1
ATOM 1501 C C . THR A 1 183 ? 15.168 8.977 -8.367 1.00 61.78 183 THR A C 1
ATOM 1503 O O . THR A 1 183 ? 15.481 9.870 -9.151 1.00 61.78 183 THR A O 1
ATOM 1506 N N . TRP A 1 184 ? 15.801 7.805 -8.316 1.00 54.81 184 TRP A N 1
ATOM 1507 C CA . TRP A 1 184 ? 16.860 7.447 -9.250 1.00 54.81 184 TRP A CA 1
ATOM 1508 C C . TRP A 1 184 ? 16.280 7.350 -10.667 1.00 54.81 184 TRP A C 1
ATOM 1510 O O . TRP A 1 184 ? 15.593 6.386 -11.012 1.00 54.81 184 TRP A O 1
ATOM 1520 N N . SER A 1 185 ? 16.541 8.353 -11.499 1.00 46.25 185 SER A N 1
ATOM 1521 C CA . SER A 1 185 ? 16.359 8.281 -12.949 1.00 46.25 185 SER A CA 1
ATOM 1522 C C . SER A 1 185 ? 17.659 7.795 -13.593 1.00 46.25 185 SER A C 1
ATOM 1524 O O . SER A 1 185 ? 18.735 8.310 -13.286 1.00 46.25 185 SER A O 1
ATOM 1526 N N . LYS A 1 186 ? 17.588 6.807 -14.499 1.00 42.72 186 LYS A N 1
ATOM 1527 C CA . LYS A 1 186 ? 18.731 6.462 -15.361 1.00 42.72 186 LYS A CA 1
ATOM 1528 C C . LYS A 1 186 ? 19.052 7.690 -16.215 1.00 42.72 186 LYS A C 1
ATOM 1530 O O . LYS A 1 186 ? 18.274 8.023 -17.100 1.00 42.72 186 LYS A O 1
ATOM 1535 N N . ILE A 1 187 ? 20.175 8.348 -15.950 1.00 43.44 187 ILE A N 1
ATOM 1536 C CA . ILE A 1 187 ? 20.723 9.366 -16.851 1.00 43.44 187 ILE A CA 1
ATOM 1537 C C . ILE A 1 187 ? 21.164 8.635 -18.124 1.00 43.44 187 ILE A C 1
ATOM 1539 O O . ILE A 1 187 ? 21.966 7.699 -18.051 1.00 43.44 187 ILE A O 1
ATOM 1543 N N . LEU A 1 188 ? 20.621 9.013 -19.282 1.00 45.12 188 LEU A N 1
ATOM 1544 C CA . LEU A 1 188 ? 21.092 8.496 -20.565 1.00 45.12 188 LEU A CA 1
ATOM 1545 C C . LEU A 1 188 ? 22.423 9.178 -20.902 1.00 45.12 188 LEU A C 1
ATOM 1547 O O . LEU A 1 188 ? 22.593 10.372 -20.673 1.00 45.12 188 LEU A O 1
ATOM 1551 N N . LEU A 1 189 ? 23.369 8.444 -21.498 1.00 43.19 189 LEU A N 1
ATOM 1552 C CA . LEU A 1 189 ? 24.669 8.996 -21.923 1.00 43.19 189 LEU A CA 1
ATOM 1553 C C . LEU A 1 189 ? 24.524 10.262 -22.796 1.00 43.19 189 LEU A C 1
ATOM 1555 O O . LEU A 1 189 ? 25.357 11.160 -22.733 1.00 43.19 189 LEU A O 1
ATOM 1559 N N . LYS A 1 190 ? 23.422 10.359 -23.551 1.00 46.78 190 LYS A N 1
ATOM 1560 C CA . LYS A 1 190 ? 23.073 11.510 -24.397 1.00 46.78 190 LYS A CA 1
ATOM 1561 C C . LYS A 1 190 ? 22.828 12.805 -23.607 1.00 46.78 190 LYS A C 1
ATOM 1563 O O . LYS A 1 190 ? 23.059 13.888 -24.140 1.00 46.78 190 LYS A O 1
ATOM 1568 N N . ASP A 1 191 ? 22.393 12.709 -22.352 1.00 52.03 191 ASP A N 1
ATOM 1569 C CA . ASP A 1 191 ? 22.128 13.873 -21.496 1.00 52.03 191 ASP A CA 1
ATOM 1570 C C . ASP A 1 191 ? 23.435 14.472 -20.949 1.00 52.03 191 ASP A C 1
ATOM 1572 O O . ASP A 1 191 ? 23.564 15.691 -20.832 1.00 52.03 191 ASP A O 1
ATOM 1576 N N . LEU A 1 192 ? 24.452 13.629 -20.725 1.00 48.03 192 LEU A N 1
ATOM 1577 C CA . LEU A 1 192 ? 25.800 14.056 -20.329 1.00 48.03 192 LEU A CA 1
ATOM 1578 C C . LEU A 1 192 ? 26.527 14.803 -21.460 1.00 48.03 192 LEU A C 1
ATOM 1580 O O . LEU A 1 192 ? 27.254 15.762 -21.204 1.00 48.03 192 LEU A O 1
ATOM 1584 N N . GLU A 1 193 ? 26.310 14.417 -22.720 1.00 47.28 193 GLU A N 1
ATOM 1585 C CA . GLU A 1 193 ? 26.923 15.086 -23.879 1.00 47.28 193 GLU A CA 1
ATOM 1586 C C . GLU A 1 193 ? 26.378 16.505 -24.116 1.00 47.28 193 GLU A C 1
ATOM 1588 O O . GLU A 1 193 ? 27.111 17.378 -24.593 1.00 47.28 193 GLU A O 1
ATOM 1593 N N . LYS A 1 194 ? 25.111 16.766 -23.762 1.00 50.41 194 LYS A N 1
ATOM 1594 C CA . LYS A 1 194 ? 24.508 18.104 -23.867 1.00 50.41 194 LYS A CA 1
ATOM 1595 C C . LYS A 1 194 ? 25.089 19.081 -22.846 1.00 50.41 194 LYS A C 1
ATOM 1597 O O . LYS A 1 194 ? 25.411 20.207 -23.220 1.00 50.41 194 LYS A O 1
ATOM 1602 N N . GLU A 1 195 ? 25.291 18.668 -21.595 1.00 44.47 195 GLU A N 1
ATOM 1603 C CA . GLU A 1 195 ? 25.853 19.557 -20.564 1.00 44.47 195 GLU A CA 1
ATOM 1604 C C . GLU A 1 195 ? 27.325 19.921 -20.821 1.00 44.47 195 GLU A C 1
ATOM 1606 O O . GLU A 1 195 ? 27.738 21.054 -20.560 1.00 44.47 195 GLU A O 1
ATOM 1611 N N . VAL A 1 196 ? 28.120 19.006 -21.390 1.00 48.19 196 VAL A N 1
ATOM 1612 C CA . VAL A 1 196 ? 29.528 19.277 -21.740 1.00 48.19 196 V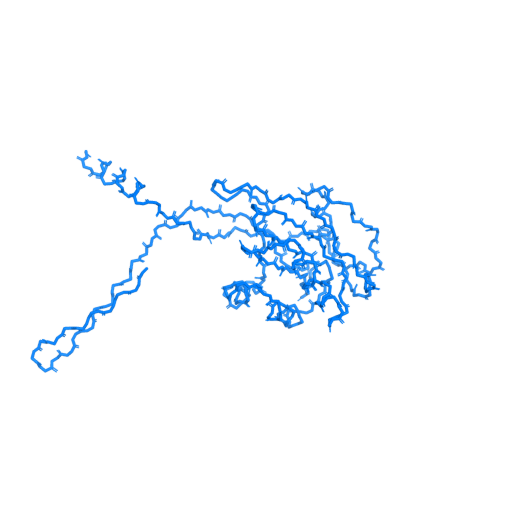AL A CA 1
ATOM 1613 C C . VAL A 1 196 ? 29.649 20.305 -22.871 1.00 48.19 196 VAL A C 1
ATOM 1615 O O . VAL A 1 196 ? 30.610 21.074 -22.896 1.00 48.19 196 VAL A O 1
ATOM 1618 N N . LYS A 1 197 ? 28.674 20.366 -23.788 1.00 46.53 197 LYS A N 1
ATOM 1619 C CA . LYS A 1 197 ? 28.650 21.382 -24.852 1.00 46.53 197 LYS A CA 1
ATOM 1620 C C . LYS A 1 197 ? 28.258 22.769 -24.341 1.00 46.53 197 LYS A C 1
ATOM 1622 O O . LYS A 1 197 ? 28.821 23.744 -24.818 1.00 46.53 197 LYS A O 1
ATOM 1627 N N . VAL A 1 198 ? 27.364 22.865 -23.354 1.00 47.56 198 VAL A N 1
ATOM 1628 C CA . VAL A 1 198 ? 26.896 24.157 -22.808 1.00 47.56 198 VAL A CA 1
ATOM 1629 C C . VAL A 1 198 ? 27.949 24.837 -21.920 1.00 47.56 198 VAL A C 1
ATOM 1631 O O . VAL A 1 198 ? 27.998 26.058 -21.855 1.00 47.56 198 VAL A O 1
ATOM 1634 N N . LYS A 1 199 ? 28.846 24.078 -21.276 1.00 43.38 199 LYS A N 1
ATOM 1635 C CA . LYS A 1 199 ? 29.957 24.639 -20.477 1.00 43.38 199 LYS A CA 1
ATOM 1636 C C . LYS A 1 199 ? 31.203 25.029 -21.287 1.00 43.38 199 LYS A C 1
ATOM 1638 O O . LYS A 1 199 ? 32.190 25.453 -20.694 1.00 43.38 199 LYS A O 1
ATOM 1643 N N . LYS A 1 200 ? 31.190 24.844 -22.611 1.00 40.94 200 LYS A N 1
ATOM 1644 C CA . LYS A 1 200 ? 32.308 25.173 -23.516 1.00 40.94 200 LYS A CA 1
ATOM 1645 C C . LYS A 1 200 ? 32.094 26.460 -24.331 1.00 40.94 200 LYS A C 1
ATOM 1647 O O . LYS A 1 200 ? 32.855 26.698 -25.265 1.00 40.94 200 LYS A O 1
ATOM 1652 N N . THR A 1 201 ? 31.105 27.273 -23.973 1.00 39.94 201 THR A N 1
ATOM 1653 C CA . THR A 1 201 ? 30.868 28.620 -24.523 1.00 39.94 201 THR A CA 1
ATOM 1654 C C . THR A 1 201 ? 31.082 29.680 -23.467 1.00 39.94 201 THR A C 1
ATOM 1656 O O . THR A 1 201 ? 30.605 29.449 -22.334 1.00 39.94 201 THR A O 1
#

Foldseek 3Di:
DWDWDWDDDDPDIDIDGDDDDDDFDQWFKWFWQDFPPDQWGWAKAKDDAADPVVVLVQVQVLCVVLVFFKWFWWDQDPGIIMTTGQFTHHLVSSLVSRVSGPGDPCQSCVLVVDPSSTRTDTQQDGVPGHGIETDDMNGHPSAQVGEGGQLVVLCCCVRHVDDDDDHNHYDHDVDTDMDIDTDDDPDDPVNVVVVVVVVVD

pLDDT: mean 84.27, std 21.07, range [30.56, 98.81]

Sequence (201 aa):
MRWTTAFQIGKLNLFFKVVAWFKDSARTRGYSSRVIPTSLHVIFLDYDNIVDERLKEELAFLQDLFEIGNFYVLATSEYGRHAVCIDALTLKEVKEIVDFSSCDLAFKKAPMINEFRTWILRYDKKGDRPSPKYAYTVESPYEGQNPQSIGHKIFLENMFGIKIPELKNPIGEEAIEIQEYNTWSKILLKDLEKEVKVKKT

Secondary structure (DSSP, 8-state):
--EEEEEEETTEEEEEEE-------EEEEEEESB-TTSSEEEEEEEESS--HHHHHHHHHHHHHHHT---EEEEESSSS-EEEEEEEEEEHHHHHHHHHHS---HHHHHHHHHSTT---EEE-S-BTTBPPPEEEEEE--TTTTSS-EEHHHHHHHHHHH---PPPPSSEES-S---EEEEEE-----HHHHHHHHHHTT-